Protein AF-A0A9D7PZA7-F1 (afdb_monomer)

pLDDT: mean 85.31, std 18.89, range [24.61, 98.81]

Foldseek 3Di:
DPQVLFFCVQKWKDFPPHTFDFTWGDDDHDIDTGGPDDDAAQTKMKIKGAQSDADPVRHGDPGIDMDIDTHHRDPPDDAKDFPAKVVGFAAEQAAQQDKIKTFIPAAWDQVLFWCVQKWKDQVPHTFDFTWDDDGRMIITGGPDGHDAQTKMKIWGAQSTGHPVRHGHPGIDIGMYTHHRDNPPPDKDWPAWVVGPPDDPDDPPDDIDTDIPDDDDPVPPPPFPFDDDPNDGDGPPDPPDDDD

Radius of gyration: 32.24 Å; Cα contacts (8 Å, |Δi|>4): 447; chains: 1; bounding box: 66×48×82 Å

Secondary structure (DSSP, 8-state):
--GGG-STTTEEEEETTEEPPEEEEEETTEEEEEESSPPPTT-EEEEEE-TT-B-TT-PBPSS-EEEEEE--SS-------EEEEESPTTEEEE-TTPPEEEEESS-B-GGG-STTTEEEEETTEEPPEEEEEETTEEEEEESSPPPTT-EEEEEE-TT-BBTTSPBPSS-EEEEEEE-SS----PPPEEEEESPTT--S--TTPPPEEEESSPPPTT--------EETTEE--TTS------

Solvent-accessible surface area (backbone atoms only — not comparable to full-atom values): 14429 Å² total; per-residue (Å²): 100,31,60,89,38,49,32,62,88,16,48,39,42,25,45,84,90,45,74,58,61,55,49,51,49,70,59,94,91,44,77,46,81,46,61,75,59,86,78,63,51,64,34,60,33,39,38,36,40,35,43,67,28,25,34,81,87,64,53,50,45,95,57,63,48,74,52,72,52,67,41,54,84,51,80,92,78,76,58,48,47,79,74,48,49,39,69,43,71,71,36,67,62,37,60,35,78,58,58,37,35,42,30,40,76,47,59,54,29,63,92,37,55,34,62,91,17,51,38,43,22,51,81,90,44,77,59,63,56,48,52,48,71,57,86,41,34,41,34,41,38,56,71,57,70,50,65,58,65,35,58,35,42,37,36,40,36,44,67,29,24,29,75,86,67,40,32,31,92,55,66,48,74,45,37,33,26,23,19,84,56,81,82,73,75,71,83,46,78,75,47,50,38,70,50,91,89,64,74,90,72,60,95,82,64,74,79,50,76,41,54,74,56,92,74,75,79,84,74,70,70,88,70,77,81,47,85,53,98,91,40,85,57,63,95,85,57,98,71,81,80,77,131

Nearest PDB structures (foldseek):
  4qrb-assembly1_A  TM=4.847E-01  e=6.020E-07  Mycobacterium tuberculosis H37Rv
  7a1c-assembly1_A  TM=7.394E-01  e=4.624E-04  Mycobacterium tuberculosis H37Rv
  4qra-assembly2_B  TM=5.113E-01  e=2.455E-05  Mycobacterium tuberculosis H37Rv
  5a42-assembly1_A  TM=7.362E-01  e=1.070E-02  Escherichia coli K-12
  4zjg-assembly1_A  TM=3.516E-01  e=1.315E-02  Escherichia coli K-12

Structure (mmCIF, N/CA/C/O backbone):
data_AF-A0A9D7PZA7-F1
#
_entry.id   AF-A0A9D7PZA7-F1
#
loop_
_atom_site.group_PDB
_atom_site.id
_atom_site.type_symbol
_atom_site.label_atom_id
_atom_site.label_alt_id
_atom_site.label_comp_id
_atom_site.label_asym_id
_atom_site.label_entity_id
_atom_site.label_seq_id
_atom_site.pdbx_PDB_ins_code
_atom_site.Cartn_x
_atom_site.Cartn_y
_atom_site.Cartn_z
_atom_site.occupancy
_atom_site.B_iso_or_equiv
_atom_site.auth_seq_id
_atom_site.auth_comp_id
_atom_site.auth_asym_id
_atom_site.auth_atom_id
_atom_site.pdbx_PDB_model_num
ATOM 1 N N . MET A 1 1 ? -35.414 11.549 25.196 1.00 89.25 1 MET A N 1
ATOM 2 C CA . MET A 1 1 ? -34.747 11.203 26.467 1.00 89.25 1 MET A CA 1
ATOM 3 C C . MET A 1 1 ? -34.182 12.457 27.099 1.00 89.25 1 MET A C 1
ATOM 5 O O . MET A 1 1 ? -33.846 13.381 26.364 1.00 89.25 1 MET A O 1
ATOM 9 N N . ASP A 1 2 ? -34.077 12.486 28.423 1.00 90.88 2 ASP A N 1
ATOM 10 C CA . ASP A 1 2 ? -33.257 13.458 29.141 1.00 90.88 2 ASP A CA 1
ATOM 11 C C . ASP A 1 2 ? -31.786 13.035 29.042 1.00 90.88 2 ASP A C 1
ATOM 13 O O . ASP A 1 2 ? -31.361 12.037 29.631 1.00 90.88 2 ASP A O 1
ATOM 17 N N . ALA A 1 3 ? -31.014 13.804 28.272 1.00 90.50 3 ALA A N 1
ATOM 18 C CA . ALA A 1 3 ? -29.603 13.541 28.017 1.00 90.50 3 ALA A CA 1
ATOM 19 C C . ALA A 1 3 ? -28.757 13.515 29.300 1.00 90.50 3 ALA A C 1
ATOM 21 O O . ALA A 1 3 ? -27.768 12.790 29.348 1.00 90.50 3 ALA A O 1
ATOM 22 N N . SER A 1 4 ? -29.148 14.250 30.347 1.00 92.00 4 SER A N 1
ATOM 23 C CA . SER A 1 4 ? -28.406 14.290 31.615 1.00 92.00 4 SER A CA 1
ATOM 24 C C . SER A 1 4 ? -28.453 12.962 32.376 1.00 92.00 4 SER A C 1
ATOM 26 O O . SER A 1 4 ? -27.565 12.661 33.171 1.00 92.00 4 SER A O 1
ATOM 28 N N . THR A 1 5 ? -29.465 12.136 32.095 1.00 94.75 5 THR A N 1
ATOM 29 C CA . THR A 1 5 ? -29.635 10.812 32.706 1.00 94.75 5 THR A CA 1
ATOM 30 C C . THR A 1 5 ? -28.940 9.698 31.932 1.00 94.75 5 THR A C 1
ATOM 32 O O . THR A 1 5 ? -28.865 8.576 32.426 1.00 94.75 5 THR A O 1
ATOM 35 N N . LEU A 1 6 ? -28.403 9.985 30.741 1.00 94.19 6 LEU A N 1
ATOM 36 C CA . LEU A 1 6 ? -27.629 9.053 29.920 1.00 94.19 6 LEU A CA 1
ATOM 37 C C . LEU A 1 6 ? -26.137 9.282 30.164 1.00 94.19 6 LEU A C 1
ATOM 39 O O . LEU A 1 6 ? -25.489 10.100 29.519 1.00 94.19 6 LEU A O 1
ATOM 43 N N . THR A 1 7 ? -25.599 8.542 31.125 1.00 95.06 7 THR A N 1
ATOM 44 C CA . THR A 1 7 ? -24.205 8.624 31.570 1.00 95.06 7 THR A CA 1
ATOM 45 C C . THR A 1 7 ? -23.575 7.238 31.530 1.00 95.06 7 THR A C 1
ATOM 47 O O . THR A 1 7 ? -24.253 6.243 31.287 1.00 95.06 7 THR A O 1
ATOM 50 N N . THR A 1 8 ? -22.287 7.132 31.838 1.00 94.50 8 THR A N 1
ATOM 51 C CA . THR A 1 8 ? -21.607 5.834 31.981 1.00 94.50 8 THR A CA 1
ATOM 52 C C . THR A 1 8 ? -22.142 4.983 33.139 1.00 94.50 8 THR A C 1
ATOM 54 O O . THR A 1 8 ? -21.819 3.803 33.212 1.00 94.50 8 THR A O 1
ATOM 57 N N . ALA A 1 9 ? -22.976 5.539 34.027 1.00 94.69 9 ALA A N 1
ATOM 58 C CA . ALA A 1 9 ? -23.681 4.773 35.054 1.00 94.69 9 ALA A CA 1
ATOM 59 C C . ALA A 1 9 ? -24.981 4.129 34.537 1.00 94.69 9 ALA A C 1
ATOM 61 O O . ALA A 1 9 ? -25.428 3.123 35.084 1.00 94.69 9 ALA A O 1
ATOM 62 N N . THR A 1 10 ? -25.598 4.702 33.498 1.00 96.50 10 THR A N 1
ATOM 63 C CA . THR A 1 10 ? -26.889 4.248 32.957 1.00 96.50 10 THR A CA 1
ATOM 64 C C . THR A 1 10 ? -26.776 3.611 31.583 1.00 96.50 10 THR A C 1
ATOM 66 O O . THR A 1 10 ? -27.639 2.818 31.246 1.00 96.50 10 THR A O 1
ATOM 69 N N . PHE A 1 11 ? -25.714 3.877 30.822 1.00 97.75 11 PHE A N 1
ATOM 70 C CA . PHE A 1 11 ? -25.321 3.125 29.634 1.00 97.75 11 PHE A CA 1
ATOM 71 C C . PHE A 1 11 ? -23.934 2.527 29.880 1.00 97.75 11 PHE A C 1
ATOM 73 O O . PHE A 1 11 ? -22.917 3.214 29.798 1.00 97.75 11 PHE A O 1
ATOM 80 N N . THR A 1 12 ? -23.908 1.236 30.204 1.00 97.69 12 THR A N 1
ATOM 81 C CA . THR A 1 12 ? -22.683 0.502 30.541 1.00 97.69 12 THR A CA 1
ATOM 82 C C . THR A 1 12 ? -22.324 -0.506 29.456 1.00 97.69 12 THR A C 1
ATOM 84 O O . THR A 1 12 ? -23.202 -1.033 28.771 1.00 97.69 12 THR A O 1
ATOM 87 N N . LEU A 1 13 ? -21.030 -0.802 29.332 1.00 98.31 13 LEU A N 1
ATOM 88 C CA . LEU A 1 13 ? -20.494 -1.868 28.493 1.00 98.31 13 LEU A CA 1
ATOM 89 C C . LEU A 1 13 ? -19.522 -2.710 29.328 1.00 98.31 13 LEU A C 1
ATOM 91 O O . LEU A 1 13 ? -18.675 -2.165 30.035 1.00 98.31 13 LEU A O 1
ATOM 95 N N . ARG A 1 14 ? -19.648 -4.038 29.279 1.00 97.56 14 ARG A N 1
ATOM 96 C CA . ARG A 1 14 ? -18.829 -4.986 30.051 1.00 97.56 14 ARG A CA 1
ATOM 97 C C . ARG A 1 14 ? -18.390 -6.169 29.199 1.00 97.56 14 ARG A C 1
ATOM 99 O O . ARG A 1 14 ? -19.110 -6.557 28.289 1.00 97.56 14 ARG A O 1
ATOM 106 N N . HIS A 1 15 ? -17.262 -6.784 29.539 1.00 96.25 15 HIS A N 1
ATOM 107 C CA . HIS A 1 15 ? -16.890 -8.127 29.080 1.00 96.25 15 HIS A CA 1
ATOM 108 C C . HIS A 1 15 ? -16.664 -9.022 30.299 1.00 96.25 15 HIS A C 1
ATOM 110 O O . HIS A 1 15 ? -15.806 -8.757 31.144 1.00 96.25 15 HIS A O 1
ATOM 116 N N . GLY A 1 16 ? -17.500 -10.052 30.448 1.00 92.56 16 GLY A N 1
ATOM 117 C CA . GLY A 1 16 ? -17.614 -10.768 31.719 1.00 92.56 16 GLY A CA 1
ATOM 118 C C . GLY A 1 16 ? -17.991 -9.809 32.857 1.00 92.56 16 GLY A C 1
ATOM 119 O O . GLY A 1 16 ? -19.007 -9.120 32.788 1.00 92.56 16 GLY A O 1
ATOM 120 N N . THR A 1 17 ? -17.162 -9.741 33.899 1.00 92.75 17 THR A N 1
ATOM 121 C CA . THR A 1 17 ? -17.356 -8.836 35.046 1.00 92.75 17 THR A CA 1
ATOM 122 C C . THR A 1 17 ? -16.643 -7.489 34.897 1.00 92.75 17 THR A C 1
ATOM 124 O O . THR A 1 17 ? -16.909 -6.579 35.684 1.00 92.75 17 THR A O 1
ATOM 127 N N . VAL A 1 18 ? -15.778 -7.334 33.889 1.00 96.25 18 VAL A N 1
ATOM 128 C CA . VAL A 1 18 ? -14.932 -6.149 33.696 1.00 96.25 18 VAL A CA 1
ATOM 129 C C . VAL A 1 18 ? -15.709 -5.067 32.949 1.00 96.25 18 VAL A C 1
ATOM 131 O O . VAL A 1 18 ? -16.282 -5.327 31.890 1.00 96.25 18 VAL A O 1
ATOM 134 N N . ALA A 1 19 ? -15.746 -3.857 33.510 1.00 96.19 19 ALA A N 1
ATOM 135 C CA . ALA A 1 19 ? -16.318 -2.687 32.849 1.00 96.19 19 ALA A CA 1
ATOM 136 C C . ALA A 1 19 ? -15.365 -2.143 31.782 1.00 96.19 19 ALA A C 1
ATOM 138 O O . ALA A 1 19 ? -14.155 -2.098 31.985 1.00 96.19 19 ALA A O 1
ATOM 139 N N . VAL A 1 20 ? -15.928 -1.745 30.644 1.00 97.25 20 VAL A N 1
ATOM 140 C CA . VAL A 1 20 ? -15.210 -1.038 29.587 1.00 97.25 20 VAL A CA 1
ATOM 141 C C . VAL A 1 20 ? -15.336 0.450 29.856 1.00 97.25 20 VAL A C 1
ATOM 143 O O . VAL A 1 20 ? -16.451 0.966 29.932 1.00 97.25 20 VAL A O 1
ATOM 146 N N . ASP A 1 21 ? -14.207 1.139 29.969 1.00 96.75 21 ASP A N 1
ATOM 147 C CA . ASP A 1 21 ? -14.198 2.593 30.097 1.00 96.75 21 ASP A CA 1
ATOM 148 C C . ASP A 1 21 ? -14.602 3.254 28.775 1.00 96.75 21 ASP A C 1
ATOM 150 O O . ASP A 1 21 ? -14.232 2.801 27.688 1.00 96.75 21 ASP A O 1
ATOM 154 N N . GLY A 1 22 ? -15.352 4.349 28.859 1.00 95.94 22 GLY A N 1
ATOM 155 C CA . GLY A 1 22 ? -15.830 5.079 27.693 1.00 95.94 22 GLY A CA 1
ATOM 156 C C . GLY A 1 22 ? -16.596 6.341 28.059 1.00 95.94 22 GLY A C 1
ATOM 157 O O . GLY A 1 22 ? -16.692 6.717 29.226 1.00 95.94 22 GLY A O 1
ATOM 158 N N . PHE A 1 23 ? -17.165 6.982 27.044 1.00 95.75 23 PHE A N 1
ATOM 159 C CA . PHE A 1 23 ? -18.004 8.169 27.180 1.00 95.75 23 PHE A CA 1
ATOM 160 C C . PHE A 1 23 ? -19.365 7.926 26.542 1.00 95.75 23 PHE A C 1
ATOM 162 O O . PHE A 1 23 ? -19.464 7.262 25.511 1.00 95.75 23 PHE A O 1
ATOM 169 N N . VAL A 1 24 ? -20.408 8.497 27.138 1.00 97.00 24 VAL A N 1
ATOM 170 C CA . VAL A 1 24 ? -21.769 8.439 26.602 1.00 97.00 24 VAL A CA 1
ATOM 171 C C . VAL A 1 24 ? -22.132 9.804 26.042 1.00 97.00 24 VAL A C 1
ATOM 173 O O . VAL A 1 24 ? -21.966 10.819 26.715 1.00 97.00 24 VAL A O 1
ATOM 176 N N . SER A 1 25 ? -22.625 9.829 24.808 1.00 95.19 25 SER A N 1
ATOM 177 C CA . SER A 1 25 ? -23.237 11.009 24.202 1.00 95.19 25 SER A CA 1
ATOM 178 C C . SER A 1 25 ? -24.669 10.701 23.778 1.00 95.19 25 SER A C 1
ATOM 180 O O . SER A 1 25 ? -25.042 9.546 23.576 1.00 95.19 25 SER A O 1
ATOM 182 N N . TYR A 1 26 ? -25.493 11.738 23.658 1.00 95.25 26 TYR A N 1
ATOM 183 C CA . TYR A 1 26 ? -26.869 11.607 23.196 1.00 95.25 26 TYR A CA 1
ATOM 184 C C . TYR A 1 26 ? -27.192 12.714 22.195 1.00 95.25 26 TYR A C 1
ATOM 186 O O . TYR A 1 26 ? -26.920 13.888 22.443 1.00 95.25 26 TYR A O 1
ATOM 194 N N . THR A 1 27 ? -27.752 12.356 21.042 1.00 93.44 27 THR A N 1
ATOM 195 C CA . THR A 1 27 ? -28.157 13.316 20.006 1.00 93.44 27 THR A CA 1
ATOM 196 C C . THR A 1 27 ? -29.444 12.854 19.336 1.00 93.44 27 THR A C 1
ATOM 198 O O . THR A 1 27 ? -29.539 11.727 18.851 1.00 93.44 27 THR A O 1
ATOM 201 N N . GLY A 1 28 ? -30.451 13.733 19.310 1.00 91.25 28 GLY A N 1
ATOM 202 C CA . GLY A 1 28 ? -31.779 13.416 18.787 1.00 91.25 28 GLY A CA 1
ATOM 203 C C . GLY A 1 28 ? -32.454 12.322 19.612 1.00 91.25 28 GLY A C 1
ATOM 204 O O . GLY A 1 28 ? -32.944 12.584 20.710 1.00 91.25 28 GLY A O 1
ATOM 205 N N . THR A 1 29 ? -32.471 11.101 19.082 1.00 91.31 29 THR A N 1
ATOM 206 C CA . THR A 1 29 ? -33.027 9.892 19.715 1.00 91.31 29 THR A CA 1
ATOM 207 C C . THR A 1 29 ? -31.973 8.818 19.988 1.00 91.31 29 THR A C 1
ATOM 209 O O . THR A 1 29 ? -32.321 7.723 20.419 1.00 91.31 29 THR A O 1
ATOM 212 N N . THR A 1 30 ? -30.695 9.106 19.734 1.00 94.19 30 THR A N 1
ATOM 213 C CA . THR A 1 30 ? -29.621 8.108 19.745 1.00 94.19 30 THR A CA 1
ATOM 214 C C . THR A 1 30 ? -28.665 8.365 20.899 1.00 94.19 30 THR A C 1
ATOM 216 O O . THR A 1 30 ? -28.057 9.432 20.969 1.00 94.19 30 THR A O 1
ATOM 219 N N . ALA A 1 31 ? -28.520 7.376 21.784 1.00 95.44 31 ALA A N 1
ATOM 220 C CA . ALA A 1 31 ? -27.436 7.314 22.758 1.00 95.44 31 ALA A CA 1
ATOM 221 C C . ALA A 1 31 ? -26.263 6.528 22.160 1.00 95.44 31 ALA A C 1
ATOM 223 O O . ALA A 1 31 ? -26.462 5.449 21.603 1.00 95.44 31 ALA A O 1
ATOM 224 N N . THR A 1 32 ? -25.049 7.044 22.309 1.00 96.00 32 THR A N 1
ATOM 225 C CA . THR A 1 32 ? -23.824 6.436 21.789 1.00 96.00 32 THR A CA 1
ATOM 226 C C . THR A 1 32 ? -22.857 6.216 22.938 1.00 96.00 32 THR A C 1
ATOM 228 O O . THR A 1 32 ? -22.500 7.166 23.628 1.00 96.00 32 THR A O 1
ATOM 231 N N . PHE A 1 33 ? -22.416 4.974 23.125 1.00 97.31 33 PHE A N 1
ATOM 232 C CA . PHE A 1 33 ? -21.291 4.647 23.995 1.00 97.31 33 PHE A CA 1
ATOM 233 C C . PHE A 1 33 ? -20.019 4.562 23.147 1.00 97.31 33 PHE A C 1
ATOM 235 O O . PHE A 1 33 ? -19.950 3.760 22.215 1.00 97.31 33 PHE A O 1
ATOM 242 N N . SER A 1 34 ? -19.016 5.368 23.480 1.00 95.12 34 SER A N 1
ATOM 243 C CA . SER A 1 34 ? -17.711 5.412 22.819 1.00 95.12 34 SER A CA 1
ATOM 244 C C . SER A 1 34 ? -16.642 4.860 23.764 1.00 95.12 34 SER A C 1
ATOM 246 O O . SER A 1 34 ? -16.254 5.574 24.692 1.00 95.12 34 SER A O 1
ATOM 248 N N . PRO A 1 35 ? -16.164 3.616 23.570 1.00 96.31 35 PRO A N 1
ATOM 249 C CA . PRO A 1 35 ? -15.080 3.054 24.372 1.00 96.31 35 PRO A CA 1
ATOM 250 C C . PRO A 1 35 ? -13.812 3.916 24.295 1.00 96.31 35 PRO A C 1
ATOM 252 O O . PRO A 1 35 ? -13.441 4.382 23.218 1.00 96.31 35 PRO A O 1
ATOM 255 N N . SER A 1 36 ? -13.126 4.099 25.423 1.00 94.50 36 SER A N 1
ATOM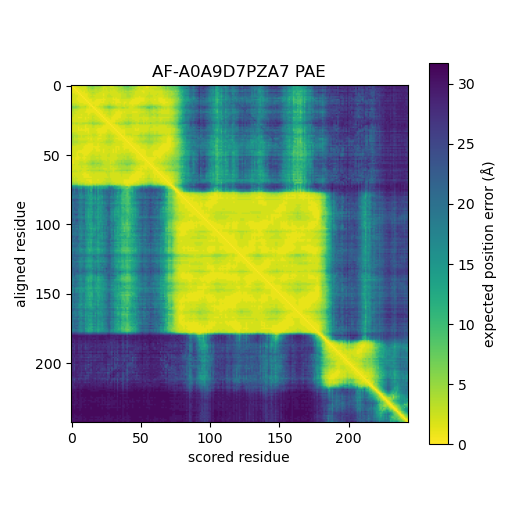 256 C CA . SER A 1 36 ? -11.859 4.846 25.496 1.00 94.50 36 SER A CA 1
ATOM 257 C C . SER A 1 36 ? -10.684 4.067 24.898 1.00 94.50 36 SER A C 1
ATOM 259 O O . SER A 1 36 ? -9.666 4.652 24.531 1.00 94.50 36 SER A O 1
ATOM 261 N N . THR A 1 37 ? -10.816 2.745 24.796 1.00 89.00 37 THR A N 1
ATOM 262 C CA . THR A 1 37 ? -9.843 1.840 24.181 1.00 89.00 37 THR A CA 1
ATOM 263 C C . THR A 1 37 ? -10.534 0.928 23.172 1.00 89.00 37 THR A C 1
ATOM 265 O O . THR A 1 37 ? -11.736 0.669 23.254 1.00 89.00 37 THR A O 1
ATOM 268 N N . VAL A 1 38 ? -9.774 0.444 22.188 1.00 89.56 38 VAL A N 1
ATOM 269 C CA . VAL A 1 38 ? -10.289 -0.511 21.199 1.00 89.56 38 VAL A CA 1
ATOM 270 C C . VAL A 1 38 ? -10.733 -1.788 21.916 1.00 89.56 38 VAL A C 1
ATOM 272 O O . VAL A 1 38 ? -9.998 -2.330 22.740 1.00 89.56 38 VAL A O 1
ATOM 275 N N . LEU A 1 39 ? -11.936 -2.266 21.589 1.00 92.69 39 LEU A N 1
ATOM 276 C CA . LEU A 1 39 ? -12.476 -3.503 22.147 1.00 92.69 39 LEU A CA 1
ATOM 277 C C . LEU A 1 39 ? -11.605 -4.708 21.759 1.00 92.69 39 LEU A C 1
ATOM 279 O O . LEU A 1 39 ? -11.053 -4.772 20.660 1.00 92.69 39 LEU A O 1
ATOM 283 N N . LEU A 1 40 ? -11.513 -5.685 22.658 1.00 91.25 40 LEU A N 1
ATOM 284 C CA . LEU A 1 40 ? -10.736 -6.901 22.453 1.00 91.25 40 LEU A CA 1
ATOM 285 C C . LEU A 1 40 ? -11.330 -7.742 21.314 1.00 91.25 40 LEU A C 1
ATOM 287 O O . LEU A 1 40 ? -12.555 -7.780 21.175 1.00 91.25 40 LEU A O 1
ATOM 291 N N . PRO A 1 41 ? -10.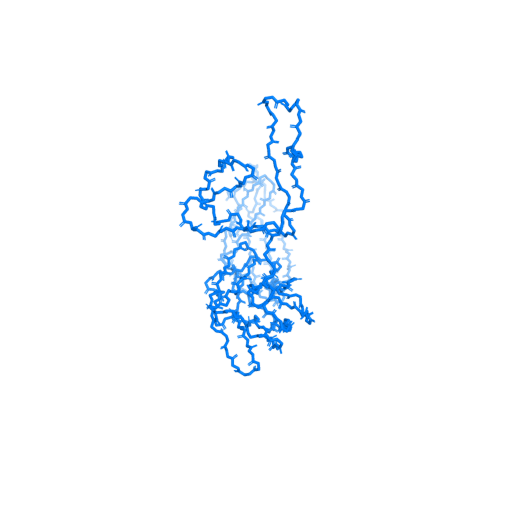506 -8.438 20.513 1.00 90.19 41 PRO A N 1
ATOM 292 C CA . PRO A 1 41 ? -10.991 -9.339 19.473 1.00 90.19 41 PRO A CA 1
ATOM 293 C C . PRO A 1 41 ? -11.658 -10.590 20.059 1.00 90.19 41 PRO A C 1
ATOM 295 O O . PRO A 1 41 ? -11.335 -11.006 21.172 1.00 90.19 41 PRO A O 1
ATOM 298 N N . SER A 1 42 ? -12.572 -11.205 19.302 1.00 89.81 42 SER A N 1
ATOM 299 C CA . SER A 1 42 ? -13.272 -12.456 19.657 1.00 89.81 42 SER A CA 1
ATOM 300 C C . SER A 1 42 ? -13.854 -12.466 21.077 1.00 89.81 42 SER A C 1
ATOM 302 O O . SER A 1 42 ? -13.865 -13.496 21.750 1.00 89.81 42 SER A O 1
ATOM 304 N N . THR A 1 43 ? -14.300 -11.308 21.562 1.00 94.81 43 THR A N 1
ATOM 305 C CA . THR A 1 43 ? -14.700 -11.110 22.956 1.00 94.81 43 THR A CA 1
ATOM 306 C C . THR A 1 43 ? -16.189 -10.805 23.028 1.00 94.81 43 THR A C 1
ATOM 308 O O . THR A 1 43 ? -16.695 -9.942 22.308 1.00 94.81 43 THR A O 1
ATOM 311 N N . LEU A 1 44 ? -16.898 -11.526 23.900 1.00 97.38 44 LEU A N 1
ATOM 312 C CA . LEU A 1 44 ? -18.302 -11.272 24.203 1.00 97.38 44 LEU A CA 1
ATOM 313 C C . LEU A 1 44 ? -18.415 -10.039 25.103 1.00 97.38 44 LEU A C 1
ATOM 315 O O . LEU A 1 44 ? -17.923 -10.034 26.234 1.00 97.38 44 LEU A O 1
ATOM 319 N N . TYR A 1 45 ? -19.105 -9.024 24.602 1.00 98.06 45 TYR A N 1
ATOM 320 C CA . TYR A 1 45 ? -19.483 -7.837 25.345 1.00 98.06 45 TYR A CA 1
ATOM 321 C C . TYR A 1 45 ? -20.982 -7.835 25.626 1.00 98.06 45 TYR A C 1
ATOM 323 O O . TYR A 1 45 ? -21.786 -8.253 24.793 1.00 98.06 45 TYR A O 1
ATOM 331 N N . THR A 1 46 ? -21.348 -7.313 26.789 1.00 98.25 46 THR A N 1
ATOM 332 C CA . THR A 1 46 ? -22.724 -7.064 27.208 1.00 98.25 46 THR A CA 1
ATOM 333 C C . THR A 1 46 ? -22.880 -5.580 27.474 1.00 98.25 46 THR A C 1
ATOM 335 O O . THR A 1 46 ? -22.128 -5.000 28.260 1.00 98.25 46 THR A O 1
ATOM 338 N N . AL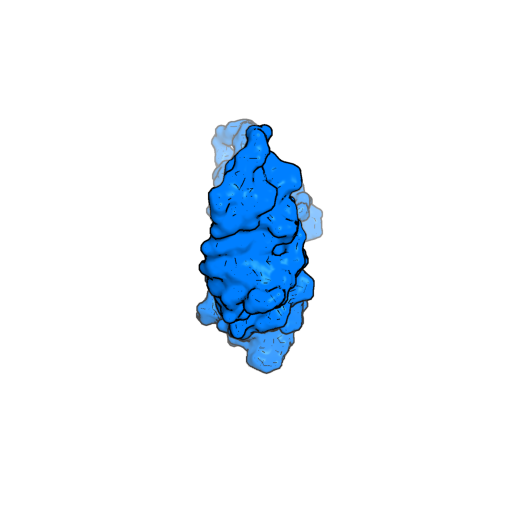A A 1 47 ? -23.846 -4.970 26.808 1.00 98.12 47 ALA A N 1
ATOM 339 C CA . ALA A 1 47 ? -24.230 -3.590 27.008 1.00 98.12 47 ALA A CA 1
ATOM 340 C C . ALA A 1 47 ? -25.580 -3.524 27.726 1.00 98.12 47 ALA A C 1
ATOM 342 O O . ALA A 1 47 ? -26.462 -4.354 27.490 1.00 98.12 47 ALA A O 1
ATOM 343 N N . THR A 1 48 ? -25.726 -2.522 28.588 1.00 98.19 48 THR A N 1
ATOM 344 C CA . THR A 1 48 ? -26.933 -2.320 29.388 1.00 98.19 48 THR A CA 1
ATOM 345 C C . THR A 1 48 ? -27.318 -0.850 29.392 1.00 98.19 48 THR A C 1
ATOM 347 O O . THR A 1 48 ? -26.488 -0.015 29.760 1.00 98.19 48 THR A O 1
ATOM 350 N N . ILE A 1 49 ? -28.579 -0.549 29.062 1.00 97.81 49 ILE A N 1
ATOM 351 C CA . ILE A 1 49 ? -29.237 0.696 29.473 1.00 97.81 49 ILE A CA 1
ATOM 352 C C . ILE A 1 49 ? -30.058 0.410 30.729 1.00 97.81 49 ILE A C 1
ATOM 354 O O . ILE A 1 49 ? -30.957 -0.427 30.687 1.00 97.81 49 ILE A O 1
ATOM 358 N N . THR A 1 50 ? -29.765 1.079 31.840 1.00 97.88 50 THR A N 1
ATOM 359 C CA . THR A 1 50 ? -30.471 0.851 33.105 1.00 97.88 50 THR A CA 1
ATOM 360 C C . THR A 1 50 ? -31.756 1.672 33.208 1.00 97.88 50 THR A C 1
ATOM 362 O O . THR A 1 50 ? -31.931 2.691 32.535 1.00 97.88 50 THR A O 1
ATOM 365 N N . THR A 1 51 ? -32.624 1.291 34.142 1.00 97.19 51 THR A N 1
ATOM 366 C CA . THR A 1 51 ? -33.787 2.077 34.600 1.00 97.19 51 THR A CA 1
ATOM 367 C C . THR A 1 51 ? -33.436 3.479 35.122 1.00 97.19 51 THR A C 1
ATOM 369 O O . THR A 1 51 ? -34.322 4.304 35.329 1.00 97.19 51 THR A O 1
ATOM 372 N N . GLY A 1 52 ? -32.151 3.813 35.289 1.00 96.19 52 GLY A N 1
ATOM 373 C CA . GLY A 1 52 ? -31.716 5.180 35.575 1.00 96.19 52 GLY A CA 1
ATOM 374 C C . GLY A 1 52 ? -31.880 6.152 34.398 1.00 96.19 52 GLY A C 1
ATOM 375 O O . GLY A 1 52 ? -31.912 7.360 34.629 1.00 96.19 52 GLY A O 1
ATOM 376 N N . ALA A 1 53 ? -32.002 5.658 33.159 1.00 96.44 53 ALA A N 1
ATOM 377 C CA . ALA A 1 53 ? -32.254 6.483 31.979 1.00 96.44 53 ALA A CA 1
ATOM 378 C C . ALA A 1 53 ? -33.725 6.937 31.925 1.00 96.44 53 ALA A C 1
ATOM 380 O O . ALA A 1 53 ? -34.635 6.111 32.033 1.00 96.44 53 ALA A O 1
ATOM 381 N N . LYS A 1 54 ? -33.960 8.243 31.732 1.00 96.12 54 LYS A N 1
ATOM 382 C CA . LYS A 1 54 ? -35.299 8.855 31.793 1.00 96.12 54 LYS A CA 1
ATOM 383 C C . LYS A 1 54 ? -35.651 9.675 30.555 1.00 96.12 54 LYS A C 1
ATOM 385 O O . LYS A 1 54 ? -34.783 10.146 29.818 1.00 96.12 54 LYS A O 1
ATOM 390 N N . ASP A 1 55 ? -36.944 9.873 30.324 1.00 94.75 55 ASP A N 1
ATOM 391 C CA . ASP A 1 55 ? -37.445 10.866 29.375 1.00 94.75 55 ASP A CA 1
ATOM 392 C C . ASP A 1 55 ? -37.424 12.297 29.951 1.00 94.75 55 ASP A C 1
ATOM 394 O O . ASP A 1 55 ? -37.084 12.516 31.111 1.00 94.75 55 ASP A O 1
ATOM 398 N N . LEU A 1 56 ? -37.785 13.288 29.125 1.00 93.50 56 LEU A N 1
ATOM 399 C CA . LEU A 1 56 ? -37.800 14.707 29.521 1.00 93.50 56 LEU A CA 1
ATOM 400 C C . LEU A 1 56 ? -38.860 15.033 30.586 1.00 93.50 56 LEU A C 1
ATOM 402 O O . LEU A 1 56 ? -38.808 16.097 31.193 1.00 93.50 56 LEU A O 1
ATOM 406 N N . THR A 1 57 ? -39.824 14.137 30.799 1.00 95.94 57 THR A N 1
ATOM 407 C CA . THR A 1 57 ? -40.852 14.247 31.842 1.00 95.94 57 THR A CA 1
ATOM 408 C C . THR A 1 57 ? -40.485 13.471 33.110 1.00 95.94 57 THR A C 1
ATOM 410 O O . THR A 1 57 ? -41.244 13.478 34.074 1.00 95.94 57 THR A O 1
ATOM 413 N N . GLY A 1 58 ? -39.307 12.836 33.139 1.00 93.06 58 GLY A N 1
ATOM 414 C CA . GLY A 1 58 ? -38.784 12.097 34.283 1.00 93.06 58 GLY A CA 1
ATOM 415 C C . GLY A 1 58 ? -39.210 10.629 34.358 1.00 93.06 58 GLY A C 1
ATOM 416 O O . GLY A 1 58 ? -38.867 9.973 35.345 1.00 93.06 58 GLY A O 1
ATOM 417 N N . ASN A 1 59 ? -39.902 10.084 33.350 1.00 95.88 59 ASN A N 1
ATOM 418 C CA . ASN A 1 59 ? -40.261 8.665 33.341 1.00 95.88 59 ASN A CA 1
ATOM 419 C C . ASN A 1 59 ? -39.028 7.818 33.028 1.00 95.88 59 ASN A C 1
ATOM 421 O O . ASN A 1 59 ? -38.352 8.044 32.024 1.00 95.88 59 ASN A O 1
ATOM 425 N N . ALA A 1 60 ? -38.748 6.840 33.885 1.00 96.75 60 ALA A N 1
ATOM 426 C CA . ALA A 1 60 ? -37.683 5.866 33.692 1.00 96.75 60 ALA A CA 1
ATOM 427 C C . ALA A 1 60 ? -38.061 4.791 32.665 1.00 96.75 60 ALA A C 1
ATOM 429 O O . ALA A 1 60 ? -39.243 4.533 32.420 1.00 96.75 60 ALA A O 1
ATOM 430 N N . LEU A 1 61 ? -37.053 4.103 32.122 1.00 95.12 61 LEU A N 1
ATOM 431 C CA . LEU A 1 61 ? -37.290 2.805 31.490 1.00 95.12 61 LEU A CA 1
ATOM 432 C C . LEU A 1 61 ? -37.974 1.851 32.480 1.00 95.12 61 LEU A C 1
ATOM 434 O O . LEU A 1 61 ? -37.661 1.842 33.668 1.00 95.12 61 LEU A O 1
ATOM 438 N N . VAL A 1 62 ? -38.889 1.024 31.971 1.00 96.75 62 VAL A N 1
ATOM 439 C CA . VAL A 1 62 ? -39.644 0.059 32.790 1.00 96.75 62 VAL A CA 1
ATOM 440 C C . VAL A 1 62 ? -38.731 -1.038 33.342 1.00 96.75 62 VAL A C 1
ATOM 442 O O . VAL A 1 62 ? -38.896 -1.460 34.480 1.00 96.75 62 VAL A O 1
ATOM 445 N N . ASN A 1 63 ? -37.766 -1.486 32.537 1.00 96.81 63 ASN A N 1
ATOM 446 C CA . ASN A 1 63 ? -36.762 -2.483 32.896 1.00 96.81 63 ASN A CA 1
ATOM 447 C C . ASN A 1 63 ? -35.409 -2.080 32.304 1.00 96.81 63 ASN A C 1
ATOM 449 O O . ASN A 1 63 ? -35.360 -1.345 31.313 1.00 96.81 63 ASN A O 1
ATOM 453 N N . ASP A 1 64 ? -34.330 -2.621 32.866 1.00 97.62 64 ASP A N 1
ATOM 454 C CA . ASP A 1 64 ? -33.018 -2.567 32.228 1.00 97.62 64 ASP A CA 1
ATOM 455 C C . ASP A 1 64 ? -33.089 -3.256 30.857 1.00 97.62 64 ASP A C 1
ATOM 457 O O . ASP A 1 64 ? -33.645 -4.350 30.716 1.00 97.62 64 ASP A O 1
ATOM 461 N N . TYR A 1 65 ? -32.513 -2.622 29.841 1.00 98.00 65 TYR A N 1
ATOM 462 C CA . TYR A 1 65 ? -32.386 -3.200 28.512 1.00 98.00 65 TYR A CA 1
ATOM 463 C C . TYR A 1 65 ? -30.965 -3.713 28.317 1.00 98.00 65 TYR A C 1
ATOM 465 O O . TYR A 1 65 ? -30.015 -2.930 28.310 1.00 98.00 65 TYR A O 1
ATOM 473 N N . VAL A 1 66 ? -30.828 -5.028 28.159 1.00 98.06 66 VAL A N 1
ATOM 474 C CA . VAL A 1 66 ? -29.538 -5.722 28.085 1.00 98.06 66 VAL A CA 1
ATOM 475 C C . VAL A 1 66 ? -29.413 -6.419 26.739 1.00 98.06 66 VAL A C 1
ATOM 477 O O . VAL A 1 66 ? -30.318 -7.141 26.322 1.00 98.06 66 VAL A O 1
ATOM 480 N N . TRP A 1 67 ? -28.279 -6.239 26.069 1.00 98.25 67 TRP A N 1
ATOM 481 C CA . TRP A 1 67 ? -27.941 -6.976 24.855 1.00 98.25 67 TRP A CA 1
ATOM 482 C C . TRP A 1 67 ? -26.465 -7.348 24.851 1.00 98.25 67 TRP A C 1
ATOM 484 O O . TRP A 1 67 ? -25.635 -6.683 25.469 1.00 98.25 67 TRP A O 1
ATOM 494 N N . SER A 1 68 ? -26.130 -8.407 24.122 1.00 97.75 68 SER A N 1
ATOM 495 C CA . SER A 1 68 ? -24.751 -8.861 23.988 1.00 97.75 68 SER A CA 1
ATOM 496 C C . SER A 1 68 ? -24.353 -8.983 22.526 1.00 97.75 68 SER A C 1
ATOM 498 O O . SER A 1 68 ? -25.176 -9.273 21.659 1.00 97.75 68 SER A O 1
ATOM 500 N N . PHE A 1 69 ? -23.072 -8.768 22.257 1.00 97.06 69 PHE A N 1
ATOM 501 C CA . PHE A 1 69 ? -22.459 -8.930 20.945 1.00 97.06 69 PHE A CA 1
ATOM 502 C C . PHE A 1 69 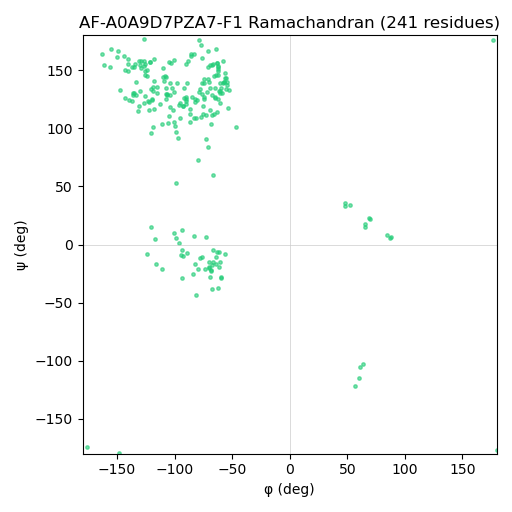? -21.048 -9.490 21.107 1.00 97.06 69 PHE A C 1
ATOM 504 O O . PHE A 1 69 ? -20.390 -9.251 22.114 1.00 97.06 69 PHE A O 1
ATOM 511 N N . THR A 1 70 ? -20.569 -10.242 20.119 1.00 95.38 70 THR A N 1
ATOM 512 C CA . THR A 1 70 ? -19.178 -10.720 20.094 1.00 95.38 70 THR A CA 1
ATOM 513 C C . THR A 1 70 ? -18.411 -9.932 19.044 1.00 95.38 70 THR A C 1
ATOM 515 O O . THR A 1 70 ? -18.873 -9.809 17.909 1.00 95.38 70 THR A O 1
ATOM 518 N N . THR A 1 71 ? -17.267 -9.362 19.417 1.00 92.75 71 THR A N 1
ATOM 519 C CA . THR A 1 71 ? -16.384 -8.664 18.473 1.00 92.75 71 THR A CA 1
ATOM 520 C C . THR A 1 71 ? -15.761 -9.640 17.473 1.00 92.75 71 THR A C 1
ATOM 522 O O . THR A 1 71 ? -15.596 -10.828 17.750 1.00 92.75 71 THR A O 1
ATOM 525 N N . GLY A 1 72 ? -15.396 -9.142 16.288 1.00 84.81 72 GLY A N 1
ATOM 526 C CA . GLY A 1 72 ? -14.662 -9.932 15.296 1.00 84.81 72 GLY A CA 1
ATOM 527 C C . GLY A 1 72 ? -13.264 -10.337 15.781 1.00 84.81 72 GLY A C 1
ATOM 528 O O . GLY A 1 72 ? -12.756 -9.807 16.767 1.00 84.81 72 GLY A O 1
ATOM 529 N N . ALA A 1 73 ? -12.612 -11.254 15.062 1.00 81.12 73 ALA A N 1
ATOM 530 C CA . ALA A 1 73 ? -11.302 -11.807 15.435 1.00 81.12 73 ALA A CA 1
ATOM 531 C C . ALA A 1 73 ? -10.126 -10.805 15.399 1.00 81.12 73 ALA A C 1
ATOM 533 O O . ALA A 1 73 ? -9.010 -11.142 15.784 1.00 81.12 73 ALA A O 1
ATOM 534 N N . GLY A 1 74 ? -10.366 -9.575 14.950 1.00 71.81 74 GLY A N 1
ATOM 535 C CA . GLY A 1 74 ? -9.398 -8.488 14.879 1.00 71.81 74 GLY A CA 1
ATOM 536 C C . GLY A 1 74 ? -10.027 -7.255 14.237 1.00 71.81 74 GLY A C 1
ATOM 537 O O . GLY A 1 74 ? -11.165 -7.305 13.761 1.00 71.81 74 GLY A O 1
ATOM 538 N N . ALA A 1 75 ? -9.279 -6.152 14.186 1.00 67.19 75 ALA A N 1
ATOM 539 C CA . ALA A 1 75 ? -9.611 -5.073 13.262 1.00 67.19 75 ALA A CA 1
ATOM 540 C C . ALA A 1 75 ? -9.662 -5.646 11.833 1.00 67.19 75 ALA A C 1
ATOM 542 O O . ALA A 1 75 ? -8.863 -6.520 11.493 1.00 67.19 75 ALA A O 1
ATOM 543 N N . ILE A 1 76 ? -10.581 -5.176 10.985 1.00 63.28 76 ILE A N 1
ATOM 544 C CA . ILE A 1 76 ? -10.533 -5.529 9.561 1.00 63.28 76 ILE A CA 1
ATOM 545 C C . ILE A 1 76 ? -9.362 -4.770 8.944 1.00 63.28 76 ILE A C 1
ATOM 547 O O . ILE A 1 76 ? -9.480 -3.627 8.509 1.00 63.28 76 ILE A O 1
ATOM 551 N N . ILE A 1 77 ? -8.208 -5.422 8.949 1.00 70.94 77 ILE A N 1
ATOM 552 C CA . ILE A 1 77 ? -6.995 -4.955 8.299 1.00 70.94 77 ILE A CA 1
ATOM 553 C C . ILE A 1 77 ? -7.047 -5.428 6.853 1.00 70.94 77 ILE A C 1
ATOM 555 O O . ILE A 1 77 ? -7.005 -6.623 6.582 1.00 70.94 77 ILE A O 1
ATOM 559 N N . THR A 1 78 ? -7.185 -4.489 5.916 1.00 82.75 78 THR A N 1
ATOM 560 C CA . THR A 1 78 ? -7.016 -4.769 4.486 1.00 82.75 78 THR A CA 1
ATOM 561 C C . THR A 1 78 ? -5.576 -4.420 4.113 1.00 82.75 78 THR A C 1
ATOM 563 O O . THR A 1 78 ? -5.234 -3.239 4.104 1.00 82.75 78 THR A O 1
ATOM 566 N N . PRO A 1 79 ? -4.698 -5.391 3.827 1.00 91.25 79 PRO A N 1
ATOM 567 C CA . PRO A 1 79 ? -3.329 -5.088 3.426 1.00 91.25 79 PRO A CA 1
ATOM 568 C C . PRO A 1 79 ? -3.283 -4.296 2.109 1.00 91.25 79 PRO A C 1
ATOM 570 O O . PRO A 1 79 ? -4.162 -4.474 1.255 1.00 91.25 79 PRO A O 1
ATOM 573 N N . PRO A 1 80 ? -2.278 -3.431 1.900 1.00 95.38 80 PRO A N 1
ATOM 574 C CA . PRO A 1 80 ? -2.012 -2.882 0.579 1.00 95.38 80 PRO A CA 1
ATOM 575 C C . PRO A 1 80 ? -1.600 -3.995 -0.395 1.00 95.38 80 PRO A C 1
ATOM 577 O O . PRO A 1 80 ? -0.913 -4.950 -0.028 1.00 95.38 80 PRO A O 1
ATOM 580 N N . ILE A 1 81 ? -1.999 -3.848 -1.658 1.00 94.44 81 ILE A N 1
ATOM 581 C CA . ILE A 1 81 ? -1.567 -4.713 -2.765 1.00 94.44 81 ILE A CA 1
ATOM 582 C C . ILE A 1 81 ? -1.010 -3.853 -3.898 1.00 94.44 81 ILE A C 1
ATOM 584 O O . ILE A 1 81 ? -1.415 -2.700 -4.052 1.00 94.44 81 ILE A O 1
ATOM 588 N N . VAL A 1 82 ? -0.107 -4.411 -4.705 1.00 97.44 82 VAL A N 1
ATOM 589 C CA . VAL A 1 82 ? 0.336 -3.786 -5.959 1.00 97.44 82 VAL A CA 1
ATOM 590 C C . VAL A 1 82 ? -0.696 -4.103 -7.042 1.00 97.44 82 VAL A C 1
ATOM 592 O O . VAL A 1 82 ? -0.980 -5.270 -7.294 1.00 97.44 82 VAL A O 1
ATOM 595 N N . ILE A 1 83 ? -1.271 -3.071 -7.661 1.00 93.50 83 ILE A N 1
ATOM 596 C CA . ILE A 1 83 ? -2.314 -3.200 -8.692 1.00 93.50 83 ILE A CA 1
ATOM 597 C C . ILE A 1 83 ? -1.746 -3.219 -10.114 1.00 93.50 83 ILE A C 1
ATOM 599 O O . ILE A 1 83 ? -2.339 -3.820 -11.006 1.00 93.50 83 ILE A O 1
ATOM 603 N N . SER A 1 84 ? -0.603 -2.569 -10.339 1.00 90.50 84 SER A N 1
ATOM 604 C CA . SER A 1 84 ? 0.045 -2.508 -11.650 1.00 90.50 84 SER A CA 1
ATOM 605 C C . SER A 1 84 ? 1.510 -2.110 -11.532 1.00 90.50 84 SER A C 1
ATOM 607 O O . SER A 1 84 ? 1.890 -1.394 -10.603 1.00 90.50 84 SER A O 1
ATOM 609 N N . THR A 1 85 ? 2.316 -2.511 -12.513 1.00 97.44 85 THR A N 1
ATOM 610 C CA . THR A 1 85 ? 3.726 -2.123 -12.619 1.00 97.44 85 THR A CA 1
ATOM 611 C C . THR A 1 85 ? 4.057 -1.586 -14.003 1.00 97.44 85 THR A C 1
ATOM 613 O O . THR A 1 85 ? 3.452 -1.980 -15.000 1.00 97.44 85 THR A O 1
ATOM 616 N N . VAL A 1 86 ? 5.057 -0.711 -14.067 1.00 89.56 86 VAL A N 1
ATOM 617 C CA . VAL A 1 86 ? 5.705 -0.311 -15.318 1.00 89.56 86 VAL A CA 1
ATOM 618 C C . VAL A 1 86 ? 7.209 -0.527 -15.157 1.00 89.56 86 VAL A C 1
ATOM 620 O O . VAL A 1 86 ? 7.795 0.054 -14.255 1.00 89.56 86 VAL A O 1
ATOM 623 N N . PRO A 1 87 ? 7.870 -1.329 -15.999 1.00 96.75 87 PRO A N 1
ATOM 624 C CA . PRO A 1 87 ? 7.280 -2.209 -17.002 1.00 96.75 87 PRO A CA 1
ATOM 625 C C . PRO A 1 87 ? 6.307 -3.235 -16.411 1.00 96.75 87 PRO A C 1
ATOM 627 O O . PRO A 1 87 ? 6.371 -3.575 -15.225 1.00 96.75 87 PRO A O 1
ATOM 630 N N . LEU A 1 88 ? 5.413 -3.738 -17.263 1.00 87.06 88 LEU A N 1
ATOM 631 C CA . LEU A 1 88 ? 4.583 -4.890 -16.925 1.00 87.06 88 LEU A CA 1
ATOM 632 C C . LEU A 1 88 ? 5.473 -6.113 -16.677 1.00 87.06 88 LEU A C 1
ATOM 634 O O . LEU A 1 88 ? 6.567 -6.223 -17.237 1.00 87.06 88 LEU A O 1
ATOM 638 N N . ASN A 1 89 ? 4.994 -7.039 -15.848 1.00 94.81 89 ASN A N 1
ATOM 639 C CA . ASN A 1 89 ? 5.695 -8.296 -15.622 1.00 94.81 89 ASN A CA 1
ATOM 640 C C . ASN A 1 89 ? 5.936 -9.025 -16.955 1.00 94.81 89 ASN A C 1
ATOM 642 O O . ASN A 1 89 ? 5.025 -9.142 -17.772 1.00 94.81 89 ASN A O 1
ATOM 646 N N . LEU A 1 90 ? 7.160 -9.517 -17.144 1.00 94.38 90 LEU A N 1
ATOM 647 C CA . LEU A 1 90 ? 7.656 -10.190 -18.346 1.00 94.38 90 LEU A CA 1
ATOM 648 C C . LEU A 1 90 ? 7.726 -9.308 -19.606 1.00 94.38 90 LEU A C 1
ATOM 650 O O . LEU A 1 90 ? 7.903 -9.834 -20.703 1.00 94.38 90 LEU A O 1
ATOM 654 N N . ALA A 1 91 ? 7.636 -7.979 -19.486 1.00 87.50 91 ALA A N 1
ATOM 655 C CA . ALA A 1 91 ? 7.819 -7.087 -20.631 1.00 87.50 91 ALA A CA 1
ATOM 656 C C . ALA A 1 91 ? 9.221 -7.245 -21.248 1.00 87.50 91 ALA A C 1
ATOM 658 O O . ALA A 1 91 ? 10.221 -7.331 -20.534 1.00 87.50 91 ALA A O 1
ATOM 659 N N . THR A 1 92 ? 9.304 -7.231 -22.577 1.00 91.75 92 THR A N 1
ATOM 660 C CA . THR A 1 92 ? 10.556 -7.329 -23.346 1.00 91.75 92 THR A CA 1
ATOM 661 C C . THR A 1 92 ? 10.787 -6.078 -24.183 1.00 91.75 92 THR A C 1
ATOM 663 O O . THR A 1 92 ? 9.837 -5.370 -24.511 1.00 91.75 92 THR A O 1
ATOM 666 N N . GLY A 1 93 ? 12.031 -5.821 -24.592 1.00 86.81 93 GLY A N 1
ATOM 667 C CA . GLY A 1 93 ? 12.342 -4.654 -25.425 1.00 86.81 93 GLY A CA 1
ATOM 668 C C . GLY A 1 93 ? 12.212 -3.331 -24.670 1.00 86.81 93 GLY A C 1
ATOM 669 O O . GLY A 1 93 ? 12.034 -2.281 -25.283 1.00 86.81 93 GLY A O 1
ATOM 670 N N . VAL A 1 94 ? 12.286 -3.378 -23.337 1.00 90.00 94 VAL A N 1
ATOM 671 C CA . VAL A 1 94 ? 12.139 -2.198 -22.488 1.00 90.00 94 VAL A CA 1
ATOM 672 C C . VAL A 1 94 ? 13.298 -1.223 -22.749 1.00 90.00 94 VAL A C 1
ATOM 674 O O . VAL A 1 94 ? 14.454 -1.661 -22.808 1.00 90.00 94 VAL A O 1
ATOM 677 N N . PRO A 1 95 ? 13.035 0.089 -22.900 1.00 87.44 95 PRO A N 1
ATOM 678 C CA . PRO A 1 95 ? 14.091 1.083 -23.039 1.00 87.44 95 PRO A CA 1
ATOM 679 C C . PRO A 1 95 ? 15.058 1.060 -21.852 1.00 87.44 95 PRO A C 1
ATOM 681 O O . PRO A 1 95 ? 14.654 0.951 -20.699 1.00 87.44 95 PRO A O 1
ATOM 684 N N . ILE A 1 96 ? 16.353 1.218 -22.112 1.00 89.75 96 ILE A N 1
ATOM 685 C CA . ILE A 1 96 ? 17.368 1.188 -21.049 1.00 89.75 96 ILE A CA 1
ATOM 686 C C . ILE A 1 96 ? 17.290 2.376 -20.074 1.00 89.75 96 ILE A C 1
ATOM 688 O O . ILE A 1 96 ? 17.829 2.310 -18.976 1.00 89.75 96 ILE A O 1
ATOM 692 N N . ASN A 1 97 ? 16.618 3.463 -20.449 1.00 88.25 97 ASN A N 1
ATOM 693 C CA . ASN A 1 97 ? 16.364 4.626 -19.594 1.00 88.25 97 ASN A CA 1
ATOM 694 C C . ASN A 1 97 ? 15.002 4.547 -18.875 1.00 88.25 97 ASN A C 1
ATOM 696 O O . ASN A 1 97 ? 14.513 5.551 -18.354 1.00 88.25 97 ASN A O 1
ATOM 700 N N . GLN A 1 98 ? 14.355 3.380 -18.886 1.00 90.38 98 GLN A N 1
ATOM 701 C CA . GLN A 1 98 ? 13.040 3.190 -18.294 1.00 90.38 98 GLN A CA 1
ATOM 702 C C . GLN A 1 98 ? 13.080 3.375 -16.772 1.00 90.38 98 GLN A C 1
ATOM 704 O O . GLN A 1 98 ? 13.819 2.697 -16.058 1.00 90.38 98 GLN A O 1
ATOM 709 N N . LYS A 1 99 ? 12.207 4.252 -16.268 1.00 93.88 99 LYS A N 1
ATOM 710 C CA . LYS A 1 99 ? 11.861 4.300 -14.843 1.00 93.88 99 LYS A CA 1
ATOM 711 C C . LYS A 1 99 ? 10.955 3.124 -14.504 1.00 93.88 99 LYS A C 1
ATOM 713 O O . LYS A 1 99 ? 10.041 2.817 -15.269 1.00 93.88 99 LYS A O 1
ATOM 718 N N . VAL A 1 100 ? 11.180 2.505 -13.356 1.00 98.00 100 VAL A N 1
ATOM 719 C CA . VAL A 1 100 ? 10.385 1.373 -12.890 1.00 98.00 100 VAL A CA 1
ATOM 720 C C . VAL A 1 100 ? 9.372 1.878 -11.864 1.00 98.00 100 VAL A C 1
ATOM 722 O O . VAL A 1 100 ? 9.752 2.593 -10.947 1.00 98.00 100 VAL A O 1
ATOM 725 N N . SER A 1 101 ? 8.094 1.533 -11.973 1.00 96.94 101 SER A N 1
ATOM 726 C CA . SER A 1 101 ? 7.064 1.945 -11.022 1.00 96.94 101 SER A CA 1
ATOM 727 C C . SER A 1 101 ? 6.140 0.807 -10.606 1.00 96.94 101 SER A C 1
ATOM 729 O O . SER A 1 101 ? 5.955 -0.174 -11.330 1.00 96.94 101 SER A O 1
ATOM 731 N N . ALA A 1 102 ? 5.561 0.965 -9.419 1.00 96.38 102 ALA A N 1
ATOM 732 C CA . ALA A 1 102 ? 4.523 0.113 -8.861 1.00 96.38 102 ALA A CA 1
ATOM 733 C C . ALA A 1 102 ? 3.412 0.996 -8.283 1.00 96.38 102 ALA A C 1
ATOM 735 O O . ALA A 1 102 ? 3.681 1.917 -7.506 1.00 96.38 102 ALA A O 1
ATOM 736 N N . THR A 1 103 ? 2.170 0.718 -8.667 1.00 95.62 103 THR A N 1
ATOM 737 C CA . THR A 1 103 ? 0.980 1.401 -8.153 1.00 95.62 103 THR A CA 1
ATOM 738 C C . THR A 1 103 ? 0.297 0.508 -7.128 1.00 95.62 103 THR A C 1
ATOM 740 O O . THR A 1 103 ? 0.128 -0.686 -7.368 1.00 95.62 103 THR A O 1
ATOM 743 N N . PHE A 1 104 ? -0.093 1.077 -5.992 1.00 97.88 104 PHE A N 1
ATOM 744 C CA . PHE A 1 104 ? -0.728 0.376 -4.880 1.00 97.88 104 PHE A CA 1
ATOM 745 C C . PHE A 1 104 ? -2.247 0.579 -4.873 1.00 97.88 104 PHE A C 1
ATOM 747 O O . PHE A 1 104 ? -2.764 1.547 -5.428 1.00 97.88 104 PHE A O 1
ATOM 754 N N . SER A 1 105 ? -2.976 -0.320 -4.209 1.00 95.31 105 SER A N 1
ATOM 755 C CA . SER A 1 105 ? -4.438 -0.238 -4.052 1.00 95.31 105 SER A CA 1
ATOM 756 C C . SER A 1 105 ? -4.908 0.886 -3.128 1.00 95.31 105 SER A C 1
ATOM 758 O O . SER A 1 105 ? -6.095 1.205 -3.098 1.00 95.31 105 SER A O 1
ATOM 760 N N . LYS A 1 106 ? -3.995 1.458 -2.340 1.00 92.38 106 LYS A N 1
ATOM 761 C CA . LYS A 1 106 ? -4.254 2.509 -1.357 1.00 92.38 106 LYS A CA 1
ATOM 762 C C . LYS A 1 106 ? -2.991 3.325 -1.102 1.00 92.38 106 LYS A C 1
ATOM 764 O O . LYS A 1 106 ? -1.896 2.924 -1.493 1.00 92.38 106 LYS A O 1
ATOM 769 N N . SER A 1 107 ? -3.155 4.454 -0.419 1.00 94.94 107 SER A N 1
ATOM 770 C CA . SER A 1 107 ? -2.040 5.303 -0.006 1.00 94.94 107 SER A CA 1
ATOM 771 C C . SER A 1 107 ? -1.095 4.566 0.946 1.00 94.94 107 SER A C 1
ATOM 773 O O . SER A 1 107 ? -1.513 4.062 1.990 1.00 94.94 107 SER A O 1
ATOM 775 N N . MET A 1 108 ? 0.183 4.546 0.578 1.00 97.88 108 MET A N 1
ATOM 776 C CA . MET A 1 108 ? 1.288 4.022 1.371 1.00 97.88 108 MET A CA 1
ATOM 777 C C . MET A 1 108 ? 1.878 5.102 2.283 1.00 97.88 108 MET A C 1
ATOM 779 O O . MET A 1 108 ? 1.747 6.292 1.993 1.00 97.88 108 MET A O 1
ATOM 783 N N . ASP A 1 109 ? 2.550 4.690 3.357 1.00 97.56 109 ASP A N 1
ATOM 784 C CA . ASP A 1 109 ? 3.410 5.561 4.158 1.00 97.56 109 ASP A CA 1
ATOM 785 C C . ASP A 1 109 ? 4.699 5.858 3.371 1.00 97.56 109 ASP A C 1
ATOM 787 O O . ASP A 1 109 ? 5.528 4.952 3.203 1.00 97.56 109 ASP A O 1
ATOM 791 N N . PRO A 1 110 ? 4.910 7.109 2.910 1.00 97.06 110 PRO A N 1
ATOM 792 C CA . PRO A 1 110 ? 6.068 7.463 2.095 1.00 97.06 110 PRO A CA 1
ATOM 793 C C . PRO A 1 110 ? 7.409 7.202 2.789 1.00 97.06 110 PRO A C 1
ATOM 795 O O . PRO A 1 110 ? 8.392 6.932 2.105 1.00 97.06 110 PRO A O 1
ATOM 798 N N . SER A 1 111 ? 7.467 7.240 4.126 1.00 97.50 111 SER A N 1
ATOM 799 C CA . SER A 1 111 ? 8.700 6.983 4.883 1.00 97.50 111 SER A CA 1
ATOM 800 C C . SER A 1 111 ? 9.167 5.526 4.787 1.00 97.50 111 SER A C 1
ATOM 802 O O . SER A 1 111 ? 10.350 5.232 4.956 1.00 97.50 111 SER A O 1
ATOM 804 N N . THR A 1 112 ? 8.249 4.614 4.458 1.00 98.12 112 THR A N 1
ATOM 805 C CA . THR A 1 112 ? 8.533 3.183 4.280 1.00 98.12 112 THR A CA 1
ATOM 806 C C . THR A 1 112 ? 8.822 2.809 2.827 1.00 98.12 112 THR A C 1
ATOM 808 O O . THR A 1 112 ? 9.185 1.667 2.545 1.00 98.12 112 THR A O 1
ATOM 811 N N . ILE A 1 113 ? 8.701 3.756 1.892 1.00 98.38 113 ILE A N 1
ATOM 812 C CA . ILE A 1 113 ? 8.971 3.562 0.466 1.00 98.38 113 ILE A CA 1
ATOM 813 C C . ILE A 1 113 ? 10.361 4.116 0.146 1.00 98.38 113 ILE A C 1
ATOM 815 O O . ILE A 1 113 ? 10.564 5.319 0.018 1.00 98.38 113 ILE A O 1
ATOM 819 N N . SER A 1 114 ? 11.342 3.224 0.022 1.00 98.12 114 SER A N 1
ATOM 820 C CA . SER A 1 114 ? 12.751 3.577 -0.177 1.00 98.12 114 SER A CA 1
ATOM 821 C C . SER A 1 114 ? 13.467 2.527 -1.027 1.00 98.12 114 SER A C 1
ATOM 823 O O . SER A 1 114 ? 12.878 1.522 -1.416 1.00 98.12 114 SER A O 1
ATOM 825 N N . THR A 1 115 ? 14.762 2.710 -1.287 1.00 97.56 115 THR A N 1
ATOM 826 C CA . THR A 1 115 ? 15.596 1.708 -1.977 1.00 97.56 115 THR A CA 1
ATOM 827 C C . THR A 1 115 ? 15.746 0.396 -1.199 1.00 97.56 115 THR A C 1
ATOM 829 O O . THR A 1 115 ? 16.097 -0.618 -1.792 1.00 97.56 115 THR A O 1
ATOM 832 N N . ALA A 1 116 ? 15.440 0.376 0.104 1.00 97.88 116 ALA A N 1
ATOM 833 C CA . ALA A 1 116 ? 15.404 -0.852 0.899 1.00 97.88 116 ALA A CA 1
ATOM 834 C C . ALA A 1 116 ? 14.102 -1.656 0.711 1.00 97.88 116 ALA A C 1
ATOM 836 O O . ALA A 1 116 ? 14.061 -2.851 1.005 1.00 97.88 116 ALA A O 1
ATOM 837 N N . THR A 1 117 ? 13.026 -1.012 0.244 1.00 98.44 117 THR A N 1
ATOM 838 C CA . THR A 1 117 ? 11.702 -1.635 0.079 1.00 98.44 117 THR A CA 1
ATOM 839 C C . THR A 1 117 ? 11.236 -1.705 -1.368 1.00 98.44 117 THR A C 1
ATOM 841 O O . THR A 1 117 ? 10.363 -2.512 -1.659 1.00 98.44 117 THR A O 1
ATOM 844 N N . PHE A 1 118 ? 11.848 -0.944 -2.277 1.00 98.69 118 PHE A N 1
ATOM 845 C CA . PHE A 1 118 ? 11.719 -1.067 -3.726 1.00 98.69 118 PHE A CA 1
ATOM 846 C C . PHE A 1 118 ? 13.101 -1.344 -4.325 1.00 98.69 118 PHE A C 1
ATOM 848 O O . PHE A 1 118 ? 13.888 -0.436 -4.590 1.00 98.69 118 PHE A O 1
ATOM 855 N N . ILE A 1 119 ? 13.373 -2.628 -4.540 1.00 98.69 119 ILE A N 1
ATOM 856 C CA . ILE A 1 119 ? 14.667 -3.149 -4.977 1.00 98.69 119 ILE A CA 1
ATOM 857 C C . ILE A 1 119 ? 14.596 -3.507 -6.462 1.00 98.69 119 ILE A C 1
ATOM 859 O O . ILE A 1 119 ? 13.616 -4.100 -6.916 1.00 98.69 119 ILE A O 1
ATOM 863 N N . VAL A 1 120 ? 15.650 -3.188 -7.213 1.00 98.69 120 VAL A N 1
ATOM 864 C CA . VAL A 1 120 ? 15.830 -3.603 -8.610 1.00 98.69 120 VAL A CA 1
ATOM 865 C C . VAL A 1 120 ? 17.183 -4.295 -8.740 1.00 98.69 120 VAL A C 1
ATOM 867 O O . VAL A 1 120 ? 18.199 -3.731 -8.346 1.00 98.69 120 VAL A O 1
ATOM 870 N N . LYS A 1 121 ? 17.202 -5.506 -9.301 1.00 98.62 121 LYS A N 1
ATOM 871 C CA . LYS A 1 121 ? 18.400 -6.338 -9.472 1.00 98.62 121 LYS A CA 1
ATOM 872 C C . LYS A 1 121 ? 18.600 -6.781 -10.913 1.00 98.62 121 LYS A C 1
ATOM 874 O O . LYS A 1 121 ? 17.631 -7.107 -11.592 1.00 98.62 121 LYS A O 1
ATOM 879 N N . ALA A 1 122 ? 19.857 -6.886 -11.335 1.00 97.81 122 ALA A N 1
ATOM 880 C CA . ALA A 1 122 ? 20.270 -7.669 -12.499 1.00 97.81 122 ALA A CA 1
ATOM 881 C C . ALA A 1 122 ? 20.962 -8.948 -12.007 1.00 97.81 122 ALA A C 1
ATOM 883 O O . ALA A 1 122 ? 22.088 -8.911 -11.505 1.00 97.81 122 ALA A O 1
ATOM 884 N N . GLY A 1 123 ? 20.267 -10.086 -12.086 1.00 95.56 123 GLY A N 1
ATOM 885 C CA . GLY A 1 123 ? 20.709 -11.312 -11.417 1.00 95.56 123 GLY A CA 1
ATOM 886 C C . GLY A 1 123 ? 20.814 -11.104 -9.901 1.00 95.56 123 GLY A C 1
ATOM 887 O O . GLY A 1 123 ? 19.811 -10.851 -9.238 1.00 95.56 123 GLY A O 1
ATOM 888 N N . ILE A 1 124 ? 22.030 -11.185 -9.355 1.00 94.44 124 ILE A N 1
ATOM 889 C CA . ILE A 1 124 ? 22.299 -10.973 -7.920 1.00 94.44 124 ILE A CA 1
ATOM 890 C C . ILE A 1 124 ? 22.723 -9.538 -7.573 1.00 94.44 124 ILE A C 1
ATOM 892 O O . ILE A 1 124 ? 22.844 -9.217 -6.394 1.00 94.44 124 ILE A O 1
ATOM 896 N N . ILE A 1 125 ? 22.975 -8.697 -8.579 1.00 97.56 125 ILE A N 1
ATOM 897 C CA . ILE A 1 125 ? 23.558 -7.364 -8.404 1.00 97.56 125 ILE A CA 1
ATOM 898 C C . ILE A 1 125 ? 22.440 -6.341 -8.220 1.00 97.56 125 ILE A C 1
ATOM 900 O O . ILE A 1 125 ? 21.565 -6.231 -9.080 1.00 97.56 125 ILE A O 1
ATOM 904 N N . ASP A 1 126 ? 22.496 -5.575 -7.131 1.00 97.25 126 ASP A N 1
ATOM 905 C CA . ASP A 1 126 ? 21.605 -4.437 -6.901 1.00 97.25 126 ASP A CA 1
ATOM 906 C C . ASP A 1 126 ? 21.906 -3.288 -7.868 1.00 97.25 126 ASP A C 1
ATOM 908 O O . ASP A 1 126 ? 23.057 -2.897 -8.076 1.00 97.25 126 ASP A O 1
ATOM 912 N N . ILE A 1 127 ? 20.850 -2.724 -8.446 1.00 98.12 127 ILE A N 1
ATOM 913 C CA . ILE A 1 127 ? 20.923 -1.544 -9.300 1.00 98.12 127 ILE A CA 1
ATOM 914 C C . ILE A 1 127 ? 20.758 -0.307 -8.431 1.00 98.12 127 ILE A C 1
ATOM 916 O O . ILE A 1 127 ? 19.789 -0.179 -7.684 1.00 98.12 127 ILE A O 1
ATOM 920 N N . SER A 1 128 ? 21.699 0.626 -8.545 1.00 96.69 128 SER A N 1
ATOM 921 C CA . SER A 1 128 ? 21.617 1.904 -7.849 1.00 96.69 128 SER A CA 1
ATOM 922 C C . SER A 1 128 ? 20.585 2.823 -8.504 1.00 96.69 128 SER A C 1
ATOM 924 O O . SER A 1 128 ? 20.427 2.873 -9.727 1.00 96.69 128 SER A O 1
ATOM 926 N N . GLY A 1 129 ? 19.866 3.576 -7.678 1.00 96.19 129 GLY A N 1
ATOM 927 C CA . GLY A 1 129 ? 18.834 4.494 -8.135 1.00 96.19 129 GLY A CA 1
ATOM 928 C C . GLY A 1 129 ? 18.162 5.230 -6.990 1.00 96.19 129 GLY A C 1
ATOM 929 O O . GLY A 1 129 ? 18.533 5.085 -5.825 1.00 96.19 129 GLY A O 1
ATOM 930 N N . PHE A 1 130 ? 17.165 6.027 -7.349 1.00 95.94 130 PHE A N 1
ATOM 931 C CA . PHE A 1 130 ? 16.384 6.842 -6.428 1.00 95.94 130 PHE A CA 1
ATOM 932 C C . PHE A 1 130 ? 14.939 6.369 -6.426 1.00 95.94 130 PHE A C 1
ATOM 934 O O . PHE A 1 130 ? 14.358 6.153 -7.488 1.00 95.94 130 PHE A O 1
ATOM 941 N N . VAL A 1 131 ? 14.351 6.250 -5.239 1.00 98.25 131 VAL A N 1
ATOM 942 C CA . VAL A 1 131 ? 12.932 5.928 -5.079 1.00 98.25 131 VAL A CA 1
ATOM 943 C C . VAL A 1 131 ? 12.181 7.194 -4.702 1.00 98.25 131 VAL A C 1
ATOM 945 O O . VAL A 1 131 ? 12.562 7.893 -3.766 1.00 98.25 131 VAL A O 1
ATOM 948 N N . SER A 1 132 ? 11.112 7.484 -5.434 1.00 96.62 132 SER A N 1
ATOM 949 C CA . SER A 1 132 ? 10.140 8.518 -5.096 1.00 96.62 132 SER A CA 1
ATOM 950 C C . SER A 1 132 ? 8.747 7.914 -4.966 1.00 96.62 132 SER A C 1
ATOM 952 O O . SER A 1 132 ? 8.455 6.852 -5.519 1.00 96.62 132 SER A O 1
ATOM 954 N N . TYR A 1 133 ? 7.876 8.592 -4.227 1.00 97.12 133 TYR A N 1
ATOM 955 C CA . TYR A 1 133 ? 6.497 8.172 -4.024 1.00 97.12 133 TYR A CA 1
ATOM 956 C C . TYR A 1 133 ? 5.558 9.367 -4.180 1.00 97.12 133 TYR A C 1
ATOM 958 O O . TYR A 1 133 ? 5.798 10.427 -3.602 1.00 97.12 133 TYR A O 1
ATOM 966 N N . SER A 1 134 ? 4.504 9.213 -4.983 1.00 93.62 134 SER A N 1
ATOM 967 C CA . SER A 1 134 ? 3.496 10.253 -5.205 1.00 93.62 134 SER A CA 1
ATOM 968 C C . SER A 1 134 ? 2.120 9.637 -5.445 1.00 93.62 134 SER A C 1
ATOM 970 O O . SER A 1 134 ? 1.976 8.691 -6.223 1.00 93.62 134 SER A O 1
ATOM 972 N N . GLY A 1 135 ? 1.103 10.167 -4.759 1.00 94.25 135 GLY A N 1
ATOM 973 C CA . GLY A 1 135 ? -0.251 9.616 -4.768 1.00 94.25 135 GLY A CA 1
ATOM 974 C C . GLY A 1 135 ? -0.273 8.188 -4.222 1.00 94.25 135 GLY A C 1
ATOM 975 O O . GLY A 1 135 ? -0.136 7.979 -3.018 1.00 94.25 135 GLY A O 1
ATOM 976 N N . VAL A 1 136 ? -0.427 7.221 -5.126 1.00 93.81 136 VAL A N 1
ATOM 977 C CA . VAL A 1 136 ? -0.419 5.773 -4.849 1.00 93.81 136 VAL A CA 1
ATOM 978 C C . VAL A 1 136 ? 0.677 5.026 -5.614 1.00 93.81 136 VAL A C 1
ATOM 980 O O . VAL A 1 136 ? 0.627 3.806 -5.731 1.00 93.81 136 VAL A O 1
ATOM 983 N N . THR A 1 137 ? 1.665 5.736 -6.166 1.00 96.56 137 THR A N 1
ATOM 984 C CA . THR A 1 137 ? 2.679 5.153 -7.053 1.00 96.56 137 THR A CA 1
ATOM 985 C C . THR A 1 137 ? 4.085 5.388 -6.513 1.00 96.56 137 THR A C 1
ATOM 987 O O . THR A 1 137 ? 4.511 6.531 -6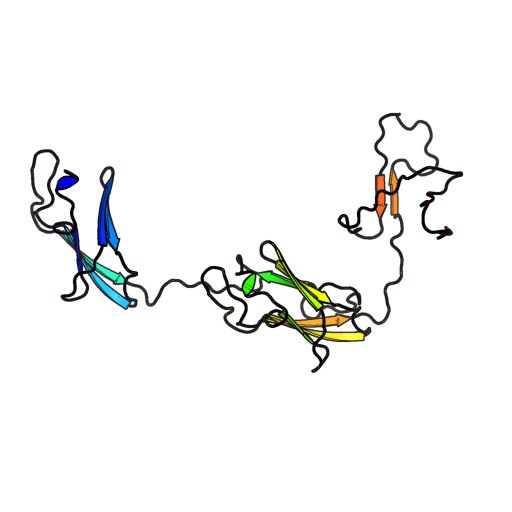.342 1.00 96.56 137 THR A O 1
ATOM 990 N N . ALA A 1 138 ? 4.830 4.300 -6.305 1.00 96.94 138 ALA A N 1
ATOM 991 C CA . ALA A 1 138 ? 6.273 4.338 -6.088 1.00 96.94 138 ALA A CA 1
ATOM 992 C C . ALA A 1 138 ? 7.003 4.254 -7.432 1.00 96.94 138 ALA A C 1
ATOM 994 O O . ALA A 1 138 ? 6.612 3.477 -8.301 1.00 96.94 138 ALA A O 1
ATOM 995 N N . THR A 1 139 ? 8.072 5.030 -7.600 1.00 97.88 139 THR A N 1
ATOM 996 C CA . THR A 1 139 ? 8.900 5.054 -8.810 1.00 97.88 139 THR A CA 1
ATOM 997 C C . THR A 1 139 ? 10.372 4.937 -8.443 1.00 97.88 139 THR A C 1
ATOM 999 O O . THR A 1 139 ? 10.920 5.803 -7.769 1.00 97.88 139 THR A O 1
ATOM 1002 N N . PHE A 1 140 ? 11.024 3.890 -8.932 1.00 98.56 140 PHE A N 1
ATOM 1003 C CA . PHE A 1 140 ? 12.467 3.727 -8.945 1.00 98.56 140 PHE A CA 1
ATOM 1004 C C . PHE A 1 140 ? 13.044 4.316 -10.242 1.00 98.56 140 PHE A C 1
ATOM 1006 O O . PHE A 1 140 ? 12.708 3.896 -11.353 1.00 98.56 140 PHE A O 1
ATOM 1013 N N . THR A 1 141 ? 13.932 5.296 -10.106 1.00 97.06 141 THR A N 1
ATOM 1014 C CA . THR A 1 141 ? 14.701 5.887 -11.206 1.00 97.06 141 THR A CA 1
ATOM 1015 C C . THR A 1 141 ? 16.137 5.371 -11.127 1.00 97.06 141 THR A C 1
ATOM 1017 O O . THR A 1 141 ? 16.843 5.754 -10.190 1.00 97.06 141 THR A O 1
ATOM 1020 N N . PRO A 1 142 ? 16.586 4.521 -12.071 1.00 96.56 142 PRO A N 1
ATOM 1021 C CA . PRO A 1 142 ? 17.977 4.080 -12.127 1.00 96.56 142 PRO A CA 1
ATOM 1022 C C . PRO A 1 142 ? 18.941 5.274 -12.166 1.00 96.56 142 PRO A C 1
ATOM 1024 O O . PRO A 1 142 ? 18.687 6.251 -12.870 1.00 96.56 142 PRO A O 1
ATOM 1027 N N . ALA A 1 143 ? 20.040 5.210 -11.411 1.00 94.62 143 ALA A N 1
ATOM 1028 C CA . ALA A 1 143 ? 21.042 6.283 -11.380 1.00 94.62 143 ALA A CA 1
ATOM 1029 C C . ALA A 1 143 ? 21.823 6.382 -12.701 1.00 94.62 143 ALA A C 1
ATOM 1031 O O . ALA A 1 143 ? 22.294 7.452 -13.082 1.00 94.62 143 ALA A O 1
ATOM 1032 N N . VAL A 1 144 ? 21.939 5.254 -13.400 1.00 91.69 144 VAL A N 1
ATOM 1033 C CA . VAL A 1 144 ? 22.519 5.121 -14.735 1.00 91.69 144 VAL A CA 1
ATOM 1034 C C . VAL A 1 144 ? 21.565 4.322 -15.614 1.00 91.69 144 VAL A C 1
ATOM 1036 O O . VAL A 1 144 ? 20.739 3.562 -15.103 1.00 91.69 144 VAL A O 1
ATOM 1039 N N . ASN A 1 145 ? 21.684 4.471 -16.935 1.00 92.00 145 ASN A N 1
ATOM 1040 C CA . ASN A 1 145 ? 20.927 3.635 -17.864 1.00 92.00 145 ASN A CA 1
ATOM 1041 C C . ASN A 1 145 ? 21.177 2.150 -17.572 1.00 92.00 145 ASN A C 1
ATOM 1043 O O . ASN A 1 145 ? 22.304 1.731 -17.309 1.00 92.00 145 ASN A O 1
ATOM 1047 N N . LEU A 1 146 ? 20.107 1.370 -17.662 1.00 94.12 146 LEU A N 1
ATOM 1048 C CA . LEU A 1 146 ? 20.138 -0.076 -17.548 1.00 94.12 146 LEU A CA 1
ATOM 1049 C C . LEU A 1 146 ? 20.987 -0.689 -18.678 1.00 94.12 146 LEU A C 1
ATOM 1051 O O . LEU A 1 146 ? 21.131 -0.135 -19.768 1.00 94.12 146 LEU A O 1
ATOM 1055 N N . THR A 1 147 ? 21.541 -1.865 -18.434 1.00 94.31 147 THR A N 1
ATOM 1056 C CA . THR A 1 147 ? 22.272 -2.656 -19.422 1.00 94.31 147 THR A CA 1
ATOM 1057 C C . THR A 1 147 ? 21.302 -3.199 -20.469 1.00 94.31 147 THR A C 1
ATOM 1059 O O . THR A 1 147 ? 20.192 -3.615 -20.138 1.00 94.31 147 THR A O 1
ATOM 1062 N N . ALA A 1 148 ? 21.701 -3.193 -21.741 1.00 92.25 148 ALA A N 1
ATOM 1063 C CA . ALA A 1 148 ? 20.924 -3.762 -22.844 1.00 92.25 148 ALA A CA 1
ATOM 1064 C C . ALA A 1 148 ? 20.796 -5.293 -22.729 1.00 92.25 148 ALA A C 1
ATOM 1066 O O . ALA A 1 148 ? 21.639 -5.945 -22.111 1.00 92.25 148 ALA A O 1
ATOM 1067 N N . SER A 1 149 ? 19.748 -5.864 -23.331 1.00 93.44 149 SER A N 1
ATOM 1068 C CA . SER A 1 149 ? 19.479 -7.315 -23.355 1.00 93.44 149 SER A CA 1
ATOM 1069 C C . SER A 1 149 ? 19.595 -7.996 -21.983 1.00 93.44 149 SER A C 1
ATOM 1071 O O . SER A 1 149 ? 20.086 -9.118 -21.877 1.00 93.44 149 SER A O 1
ATOM 1073 N N . THR A 1 150 ? 19.190 -7.303 -20.918 1.00 96.12 150 THR A N 1
ATOM 1074 C CA . THR A 1 150 ? 19.382 -7.744 -19.534 1.00 96.12 150 THR A CA 1
ATOM 1075 C C . THR A 1 150 ? 18.036 -7.923 -18.848 1.00 96.12 150 THR A C 1
ATOM 1077 O O . THR A 1 150 ? 17.141 -7.083 -18.970 1.00 96.12 150 THR A O 1
ATOM 1080 N N . ILE A 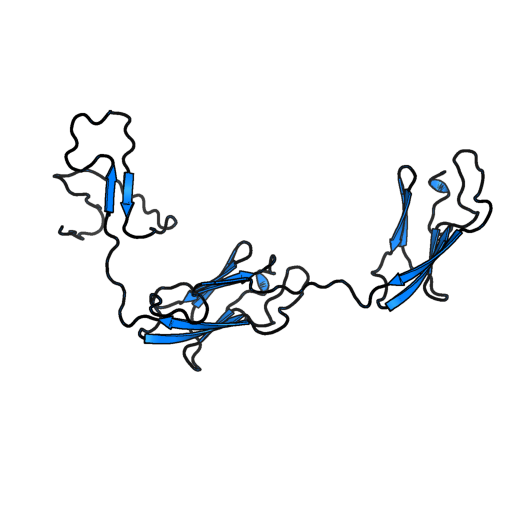1 151 ? 17.900 -9.033 -18.119 1.00 98.19 151 ILE A N 1
ATOM 1081 C CA . ILE A 1 151 ? 16.738 -9.308 -17.275 1.00 98.19 151 ILE A CA 1
ATOM 1082 C C . ILE A 1 151 ? 16.920 -8.578 -15.947 1.00 98.19 151 ILE A C 1
ATOM 1084 O O . ILE A 1 151 ? 17.906 -8.788 -15.235 1.00 98.19 151 ILE A O 1
ATOM 1088 N N . TYR A 1 152 ? 15.929 -7.767 -15.604 1.00 98.62 152 TYR A N 1
ATOM 1089 C CA . TYR A 1 152 ? 15.817 -7.096 -14.322 1.00 98.62 152 TYR A CA 1
ATOM 1090 C C . TYR A 1 152 ? 14.715 -7.735 -13.492 1.00 98.62 152 TYR A C 1
ATOM 1092 O O . TYR A 1 152 ? 13.619 -7.989 -13.989 1.00 98.62 152 TYR A O 1
ATOM 1100 N N . THR A 1 153 ? 15.013 -7.980 -12.220 1.00 98.75 153 THR A N 1
ATOM 1101 C CA . THR A 1 153 ? 14.046 -8.416 -11.211 1.00 98.75 153 THR A CA 1
ATOM 1102 C C . THR A 1 153 ? 13.775 -7.266 -10.264 1.00 98.75 153 THR A C 1
ATOM 1104 O O . THR A 1 153 ? 14.697 -6.705 -9.676 1.00 98.75 153 THR A O 1
ATOM 1107 N N . CYS A 1 154 ? 12.509 -6.922 -10.107 1.00 98.69 154 CYS A N 1
ATOM 1108 C CA . CYS A 1 154 ? 12.052 -5.879 -9.211 1.00 98.69 154 CYS A CA 1
ATOM 1109 C C . CYS A 1 154 ? 11.300 -6.504 -8.043 1.00 98.69 154 CYS A C 1
ATOM 1111 O O . CYS A 1 154 ? 10.613 -7.516 -8.193 1.00 98.69 154 CYS A O 1
ATOM 1113 N N . THR A 1 155 ? 11.444 -5.921 -6.860 1.00 98.81 155 THR A N 1
ATOM 1114 C CA . THR A 1 155 ? 10.796 -6.406 -5.644 1.00 98.81 155 THR A CA 1
ATOM 1115 C C . THR A 1 155 ? 10.290 -5.234 -4.820 1.00 98.81 155 THR A C 1
ATOM 1117 O O . THR A 1 155 ? 11.081 -4.375 -4.435 1.00 98.81 155 THR A O 1
ATOM 1120 N N . ILE A 1 156 ? 8.990 -5.234 -4.512 1.00 98.75 156 ILE A N 1
ATOM 1121 C CA . ILE A 1 156 ? 8.452 -4.479 -3.379 1.00 98.75 156 ILE A CA 1
ATOM 1122 C C . ILE A 1 156 ? 8.417 -5.411 -2.172 1.00 98.75 156 ILE A C 1
ATOM 1124 O O . ILE A 1 156 ? 7.769 -6.458 -2.221 1.00 98.75 156 ILE A O 1
ATOM 1128 N N . THR A 1 157 ? 9.130 -5.067 -1.104 1.00 98.69 157 THR A N 1
ATOM 1129 C CA . THR A 1 157 ? 9.207 -5.915 0.091 1.00 98.69 157 THR A CA 1
ATOM 1130 C C . THR A 1 157 ? 8.014 -5.696 1.021 1.00 98.69 157 THR A C 1
ATOM 1132 O O . THR A 1 157 ? 7.338 -4.668 0.964 1.00 98.69 157 THR A O 1
ATOM 1135 N N . THR A 1 158 ? 7.793 -6.623 1.952 1.00 97.94 158 THR A N 1
ATOM 1136 C CA . THR A 1 158 ? 6.850 -6.438 3.069 1.00 97.94 158 THR A CA 1
ATOM 1137 C C . THR A 1 158 ? 7.245 -5.304 4.025 1.00 97.94 158 THR A C 1
ATOM 1139 O O . THR A 1 158 ? 6.472 -4.950 4.907 1.00 97.94 158 THR A O 1
ATOM 1142 N N . GLY A 1 159 ? 8.420 -4.686 3.857 1.00 97.88 159 GLY A N 1
ATOM 1143 C CA . GLY A 1 159 ? 8.792 -3.475 4.586 1.00 97.88 159 GLY A CA 1
ATOM 1144 C C . GLY A 1 159 ? 8.009 -2.229 4.154 1.00 97.88 159 GLY A C 1
ATOM 1145 O O . GLY A 1 159 ? 7.934 -1.281 4.932 1.00 97.88 159 GLY A O 1
ATOM 1146 N N . ALA A 1 160 ? 7.416 -2.226 2.953 1.00 97.94 160 ALA A N 1
ATOM 1147 C CA . ALA A 1 160 ? 6.527 -1.158 2.501 1.00 97.94 160 ALA A CA 1
ATOM 1148 C C . ALA A 1 160 ? 5.164 -1.268 3.203 1.00 97.94 160 ALA A C 1
ATOM 1150 O O . ALA A 1 160 ? 4.517 -2.320 3.157 1.00 97.94 160 ALA A O 1
ATOM 1151 N N . LYS A 1 161 ? 4.723 -0.183 3.849 1.00 96.62 161 LYS A N 1
ATOM 1152 C CA . LYS A 1 161 ? 3.514 -0.163 4.682 1.00 96.62 161 LYS A CA 1
ATOM 1153 C C . LYS A 1 161 ? 2.536 0.922 4.263 1.00 96.62 161 LYS A C 1
ATOM 1155 O O . LYS A 1 161 ? 2.926 1.927 3.675 1.00 96.62 161 LYS A O 1
ATOM 1160 N N . ASP A 1 162 ? 1.262 0.718 4.575 1.00 96.38 162 ASP A N 1
ATOM 1161 C CA . ASP A 1 162 ? 0.253 1.769 4.487 1.00 96.38 162 ASP A CA 1
ATOM 1162 C C . ASP A 1 162 ? 0.328 2.755 5.662 1.00 96.38 162 ASP A C 1
ATOM 1164 O O . ASP A 1 162 ? 1.054 2.540 6.633 1.00 96.38 162 ASP A O 1
ATOM 1168 N N . LEU A 1 163 ? -0.440 3.845 5.575 1.00 91.88 163 LEU A N 1
ATOM 1169 C CA . LEU A 1 163 ? -0.501 4.888 6.612 1.00 91.88 163 LEU A CA 1
ATOM 1170 C C . LEU A 1 163 ? -0.985 4.378 7.980 1.00 91.88 163 LEU A C 1
ATOM 1172 O O . LEU A 1 163 ? -0.827 5.065 8.984 1.00 91.88 163 LEU A O 1
ATOM 1176 N N . THR A 1 164 ? -1.585 3.188 8.027 1.00 89.38 164 THR A N 1
ATOM 1177 C CA . THR A 1 164 ? -2.029 2.528 9.261 1.00 89.38 164 THR A CA 1
ATOM 1178 C C . THR A 1 164 ? -1.041 1.465 9.751 1.00 89.38 164 THR A C 1
ATOM 1180 O O . THR A 1 164 ? -1.312 0.777 10.731 1.00 89.38 164 THR A O 1
ATOM 1183 N N . GLY A 1 165 ? 0.120 1.341 9.099 1.00 90.19 165 GLY A N 1
ATOM 1184 C CA . GLY A 1 165 ? 1.190 0.417 9.463 1.00 90.19 165 GLY A CA 1
ATOM 1185 C C . GLY A 1 165 ? 1.057 -0.989 8.871 1.00 90.19 165 GLY A C 1
ATOM 1186 O O . GLY A 1 165 ? 1.882 -1.852 9.190 1.00 90.19 165 GLY A O 1
ATOM 1187 N N . ASN A 1 166 ? 0.079 -1.244 7.996 1.00 91.62 166 ASN A N 1
ATOM 1188 C CA . ASN A 1 166 ? -0.107 -2.570 7.405 1.00 91.62 166 ASN A CA 1
ATOM 1189 C C . ASN A 1 166 ? 0.891 -2.805 6.285 1.00 91.62 166 ASN A C 1
ATOM 1191 O O . ASN A 1 166 ? 1.028 -1.990 5.378 1.00 91.62 166 ASN A O 1
ATOM 1195 N N . SER A 1 167 ? 1.547 -3.955 6.324 1.00 95.31 167 SER A N 1
ATOM 1196 C CA . SER A 1 167 ? 2.509 -4.383 5.307 1.00 95.31 167 SER A CA 1
ATOM 1197 C C . SER A 1 167 ? 1.816 -5.071 4.132 1.00 95.31 167 SER A C 1
ATOM 1199 O O . SER A 1 167 ? 0.692 -5.557 4.278 1.00 95.31 167 SER A O 1
ATOM 1201 N N . LEU A 1 168 ? 2.498 -5.186 2.987 1.00 95.19 168 LEU A N 1
ATOM 1202 C CA . LEU A 1 168 ? 2.095 -6.163 1.969 1.00 95.19 168 LEU A CA 1
ATOM 1203 C C . LEU A 1 168 ? 2.051 -7.571 2.593 1.00 95.19 168 LEU A C 1
ATOM 1205 O O . LEU A 1 168 ? 2.859 -7.893 3.464 1.00 95.19 168 LEU A O 1
ATOM 1209 N N . VAL A 1 169 ? 1.146 -8.427 2.109 1.00 94.19 169 VAL A N 1
ATOM 1210 C CA . VAL A 1 169 ? 1.018 -9.822 2.587 1.00 94.19 169 VAL A CA 1
ATOM 1211 C C . VAL A 1 169 ? 2.290 -10.633 2.321 1.00 94.19 169 VAL A C 1
ATOM 1213 O O . VAL A 1 169 ? 2.693 -11.458 3.136 1.00 94.19 169 VAL A O 1
ATOM 1216 N N . ALA A 1 170 ? 2.925 -10.392 1.177 1.00 95.69 170 ALA A N 1
ATOM 1217 C CA . ALA A 1 170 ? 4.181 -11.001 0.766 1.00 95.69 170 ALA A CA 1
ATOM 1218 C C . ALA A 1 170 ? 4.957 -10.021 -0.120 1.00 95.69 170 ALA A C 1
ATOM 1220 O O . ALA A 1 170 ? 4.397 -9.035 -0.607 1.00 95.69 170 ALA A O 1
ATOM 1221 N N . ASN A 1 171 ? 6.238 -10.309 -0.356 1.00 98.31 171 ASN A N 1
ATOM 1222 C CA . ASN A 1 171 ? 7.020 -9.558 -1.332 1.00 98.31 171 ASN A CA 1
ATOM 1223 C C . ASN A 1 171 ? 6.357 -9.660 -2.711 1.00 98.31 171 ASN A C 1
ATOM 1225 O O . ASN A 1 171 ? 6.060 -10.757 -3.185 1.00 98.31 171 ASN A O 1
ATOM 1229 N N . TYR A 1 172 ? 6.167 -8.519 -3.365 1.00 98.38 172 TYR A N 1
ATOM 1230 C CA . TYR A 1 172 ? 5.677 -8.471 -4.734 1.00 98.38 172 TYR A CA 1
ATOM 1231 C C . TYR A 1 172 ? 6.866 -8.445 -5.691 1.00 98.38 172 TYR A C 1
ATOM 1233 O O . TYR A 1 172 ? 7.675 -7.517 -5.644 1.00 98.38 172 TYR A O 1
ATOM 1241 N N . VAL A 1 173 ? 6.976 -9.456 -6.551 1.00 98.62 173 VAL A N 1
ATOM 1242 C CA . VAL A 1 173 ? 8.119 -9.646 -7.452 1.00 98.62 173 VAL A CA 1
ATOM 1243 C C . VAL A 1 173 ? 7.645 -9.653 -8.899 1.00 98.62 173 VAL A C 1
ATOM 1245 O O . VAL A 1 173 ? 6.681 -10.335 -9.238 1.00 98.62 173 VAL A O 1
ATOM 1248 N N . TRP A 1 174 ? 8.343 -8.918 -9.759 1.00 98.56 174 TRP A N 1
ATOM 1249 C CA . TRP A 1 174 ? 8.130 -8.952 -11.204 1.00 98.56 174 TRP A CA 1
ATOM 1250 C C . TRP A 1 174 ? 9.453 -8.795 -11.939 1.00 98.56 174 TRP A C 1
ATOM 1252 O O . TRP A 1 174 ? 10.450 -8.352 -11.368 1.00 98.56 174 TRP A O 1
ATOM 1262 N N . THR A 1 175 ? 9.465 -9.169 -13.212 1.00 98.38 175 THR A N 1
ATOM 1263 C CA . THR A 1 175 ? 10.661 -9.074 -14.052 1.00 98.38 175 THR A CA 1
ATOM 1264 C C . THR A 1 175 ? 10.369 -8.353 -15.357 1.00 98.38 175 THR A C 1
ATOM 1266 O O . THR A 1 175 ? 9.221 -8.285 -15.792 1.00 98.38 175 THR A O 1
ATOM 1269 N N . PHE A 1 176 ? 11.404 -7.810 -15.989 1.00 98.31 176 PHE A N 1
ATOM 1270 C CA . PHE A 1 176 ? 11.346 -7.302 -17.358 1.00 98.31 176 PHE A CA 1
ATOM 1271 C C . PHE A 1 176 ? 12.713 -7.436 -18.035 1.00 98.31 176 PHE A C 1
ATOM 1273 O O . PHE A 1 176 ? 13.734 -7.572 -17.365 1.00 98.31 176 PHE A O 1
ATOM 1280 N N . THR A 1 177 ? 12.737 -7.382 -19.365 1.00 97.44 177 THR A N 1
ATOM 1281 C CA . THR A 1 177 ? 13.957 -7.495 -20.174 1.00 97.44 177 THR A CA 1
ATOM 1282 C C . THR A 1 177 ? 14.160 -6.237 -21.008 1.00 97.44 177 THR A C 1
ATOM 1284 O O . THR A 1 177 ? 13.276 -5.833 -21.773 1.00 97.44 177 THR A O 1
ATOM 1287 N N . THR A 1 178 ? 15.331 -5.615 -20.882 1.00 94.94 178 THR A N 1
ATOM 1288 C CA . THR A 1 178 ? 15.710 -4.465 -21.713 1.00 94.94 178 THR A CA 1
ATOM 1289 C C . THR A 1 178 ? 15.980 -4.876 -23.161 1.00 94.94 178 THR A C 1
ATOM 1291 O O . THR A 1 178 ? 16.345 -6.013 -23.453 1.00 94.94 178 THR A O 1
ATOM 1294 N N . GLY A 1 179 ? 15.777 -3.947 -24.096 1.00 88.62 179 GLY A N 1
ATOM 1295 C CA . GLY A 1 179 ? 16.071 -4.164 -25.515 1.00 88.62 179 GLY A CA 1
ATOM 1296 C C . GLY A 1 179 ? 17.570 -4.230 -25.835 1.00 88.62 179 GLY A C 1
ATOM 1297 O O . GLY A 1 179 ? 18.410 -3.841 -25.026 1.00 88.62 179 GLY A O 1
ATOM 1298 N N . ALA A 1 180 ? 17.895 -4.698 -27.045 1.00 73.69 180 ALA A N 1
ATOM 1299 C CA . ALA A 1 180 ? 19.269 -4.919 -27.516 1.00 73.69 180 ALA A CA 1
ATOM 1300 C C . ALA A 1 180 ? 20.037 -3.646 -27.917 1.00 73.69 180 ALA A C 1
ATOM 1302 O O . ALA A 1 180 ? 21.245 -3.699 -28.132 1.00 73.69 180 ALA A O 1
ATOM 1303 N N . ALA A 1 181 ? 19.361 -2.502 -28.016 1.00 60.56 181 ALA A N 1
ATOM 1304 C CA . ALA A 1 181 ? 19.972 -1.241 -28.407 1.00 60.56 181 ALA A CA 1
ATOM 1305 C C . ALA A 1 181 ? 19.411 -0.088 -27.576 1.00 60.56 181 ALA A C 1
ATOM 1307 O O . ALA A 1 181 ? 18.237 -0.081 -27.197 1.00 60.56 181 ALA A O 1
ATOM 1308 N N . VAL A 1 182 ? 20.246 0.930 -27.356 1.00 53.28 182 VAL A N 1
ATOM 1309 C CA . VAL A 1 182 ? 19.766 2.268 -27.013 1.00 53.28 182 VAL A CA 1
ATOM 1310 C C . VAL A 1 182 ? 18.762 2.653 -28.104 1.00 53.28 182 VAL A C 1
ATOM 1312 O O . VAL A 1 182 ? 19.148 2.743 -29.270 1.00 53.28 182 VAL A O 1
ATOM 1315 N N . ILE A 1 183 ? 17.483 2.867 -27.783 1.00 50.94 183 ILE A N 1
ATOM 1316 C CA . ILE A 1 183 ? 16.584 3.527 -28.738 1.00 50.94 183 ILE A CA 1
ATOM 1317 C C . ILE A 1 183 ? 17.027 4.994 -28.803 1.00 50.94 183 ILE A C 1
ATOM 1319 O O . ILE A 1 183 ? 16.514 5.854 -28.097 1.00 50.94 183 ILE A O 1
ATOM 1323 N N . ILE A 1 184 ? 18.044 5.252 -29.629 1.00 50.97 184 ILE A N 1
ATOM 1324 C CA . ILE A 1 184 ? 18.551 6.582 -29.986 1.00 50.97 184 ILE A CA 1
ATOM 1325 C C . ILE A 1 184 ? 17.741 7.224 -31.109 1.00 50.97 184 ILE A C 1
ATOM 1327 O O . ILE A 1 184 ? 18.156 8.268 -31.597 1.00 50.97 184 ILE A O 1
ATOM 1331 N N . THR A 1 185 ? 16.612 6.653 -31.551 1.00 51.78 185 THR A N 1
ATOM 1332 C CA . THR A 1 185 ? 15.763 7.377 -32.504 1.00 51.78 185 THR A CA 1
ATOM 1333 C C . THR A 1 185 ? 15.259 8.638 -31.806 1.00 51.78 185 THR A C 1
ATOM 1335 O O . THR A 1 185 ? 14.536 8.521 -30.809 1.00 51.78 185 THR A O 1
ATOM 1338 N N . PRO A 1 186 ? 15.653 9.842 -32.256 1.00 59.06 186 PRO A N 1
ATOM 1339 C CA . PRO A 1 186 ? 15.160 11.075 -31.666 1.00 59.06 186 PRO A CA 1
ATOM 1340 C C . PRO A 1 186 ? 13.641 11.166 -31.869 1.00 59.06 186 PRO A C 1
ATOM 1342 O O . PRO A 1 186 ? 13.105 10.544 -32.795 1.00 59.06 186 PRO A O 1
ATOM 1345 N N . PRO A 1 187 ? 12.914 11.917 -31.028 1.00 61.78 187 PRO A N 1
ATOM 1346 C CA . PRO A 1 187 ? 11.533 12.244 -31.337 1.00 61.78 187 PRO A CA 1
ATOM 1347 C C . PRO A 1 187 ? 11.486 13.023 -32.658 1.00 61.78 187 PRO A C 1
ATOM 1349 O O . PRO A 1 187 ? 12.102 14.075 -32.796 1.00 61.78 187 PRO A O 1
ATOM 1352 N N . THR A 1 188 ? 10.754 12.505 -33.637 1.00 73.38 188 THR A N 1
ATOM 1353 C CA . THR A 1 188 ? 10.385 13.237 -34.855 1.00 73.38 188 THR A CA 1
ATOM 1354 C C . THR A 1 188 ? 9.056 13.970 -34.669 1.00 73.38 188 THR A C 1
ATOM 1356 O O . THR A 1 188 ? 8.229 13.561 -33.846 1.00 73.38 188 THR A O 1
ATOM 1359 N N . VAL A 1 189 ? 8.843 15.041 -35.436 1.00 79.88 189 VAL A N 1
ATOM 1360 C CA . VAL A 1 189 ? 7.533 15.692 -35.588 1.00 79.88 189 VAL A CA 1
ATOM 1361 C C . VAL A 1 189 ? 6.724 14.892 -36.609 1.00 79.88 189 VAL A C 1
ATOM 1363 O O . VAL A 1 189 ? 7.188 14.674 -37.724 1.00 79.88 189 VAL A O 1
ATOM 1366 N N . ILE A 1 190 ? 5.533 14.436 -36.223 1.00 79.06 190 ILE A N 1
ATOM 1367 C CA . ILE A 1 190 ? 4.588 13.727 -37.098 1.00 79.06 190 ILE A CA 1
ATOM 1368 C C . ILE A 1 190 ? 3.792 14.731 -37.936 1.00 79.06 190 ILE A C 1
ATOM 1370 O O . ILE A 1 190 ? 3.576 14.519 -39.126 1.00 79.06 190 ILE A O 1
ATOM 1374 N N . SER A 1 191 ? 3.334 15.817 -37.311 1.00 81.12 191 SER A N 1
ATOM 1375 C CA . SER A 1 191 ? 2.473 16.811 -37.954 1.00 81.12 191 SER A CA 1
ATOM 1376 C C . SER A 1 191 ? 2.576 18.171 -37.279 1.00 81.12 191 SER A C 1
ATOM 1378 O O . SER A 1 191 ? 2.825 18.261 -36.076 1.00 81.12 191 SER A O 1
ATOM 1380 N N . THR A 1 192 ? 2.330 19.226 -38.049 1.00 85.25 192 THR A N 1
ATOM 1381 C CA . THR A 1 192 ? 2.190 20.600 -37.558 1.00 85.25 192 THR A CA 1
ATOM 1382 C C . THR A 1 192 ? 0.843 21.171 -37.982 1.00 85.25 192 THR A C 1
ATOM 1384 O O . THR A 1 192 ? 0.317 20.819 -39.037 1.00 85.25 192 THR A O 1
ATOM 1387 N N . ASP A 1 193 ? 0.295 22.072 -37.175 1.00 80.62 193 ASP A N 1
ATOM 1388 C CA . ASP A 1 193 ? -0.843 22.913 -37.543 1.00 80.62 193 ASP A CA 1
ATOM 1389 C C . ASP A 1 193 ? -0.506 24.364 -37.163 1.00 80.62 193 ASP A C 1
ATOM 1391 O O . ASP A 1 193 ? -0.331 24.630 -35.972 1.00 80.62 193 ASP A O 1
ATOM 1395 N N . PRO A 1 194 ? -0.378 25.301 -38.118 1.00 84.81 194 PRO A N 1
ATOM 1396 C CA . PRO A 1 194 ? -0.562 25.122 -39.560 1.00 84.81 194 PRO A CA 1
ATOM 1397 C C . PRO A 1 194 ? 0.434 24.150 -40.201 1.00 84.81 194 PRO A C 1
ATOM 1399 O O . PRO A 1 194 ? 1.543 23.929 -39.705 1.00 84.81 194 PRO A O 1
ATOM 1402 N N . LEU A 1 195 ? 0.032 23.580 -41.335 1.00 84.69 195 LEU A N 1
ATOM 1403 C CA . LEU A 1 195 ? 0.933 22.792 -42.170 1.00 84.69 195 LEU A CA 1
ATOM 1404 C C . LEU A 1 195 ? 2.079 23.671 -42.685 1.00 84.69 195 LEU A C 1
ATOM 1406 O O . LEU A 1 195 ? 1.918 24.879 -42.885 1.00 84.69 195 LEU A O 1
ATOM 1410 N N . ASN A 1 196 ? 3.235 23.053 -42.924 1.00 81.12 196 ASN A N 1
ATOM 1411 C CA . ASN A 1 196 ? 4.359 23.731 -43.558 1.00 81.12 196 ASN A CA 1
ATOM 1412 C C . ASN A 1 196 ? 3.912 24.383 -44.881 1.00 81.12 196 ASN A C 1
ATOM 1414 O O . ASN A 1 196 ? 3.237 23.740 -45.684 1.00 81.12 196 ASN A O 1
ATOM 1418 N N . LEU A 1 197 ? 4.297 25.644 -45.097 1.00 83.75 197 LEU A N 1
ATOM 1419 C CA . LEU A 1 197 ? 3.925 26.466 -46.261 1.00 83.75 197 LEU A CA 1
ATOM 1420 C C . LEU A 1 197 ? 2.427 26.813 -46.392 1.00 83.75 197 LEU A C 1
ATOM 1422 O O . LEU A 1 197 ? 1.987 27.231 -47.465 1.00 83.75 197 LEU A O 1
ATOM 1426 N N . ALA A 1 198 ? 1.632 26.693 -45.324 1.00 84.94 198 ALA A N 1
ATOM 1427 C CA . ALA A 1 198 ? 0.249 27.163 -45.343 1.00 84.94 198 ALA A CA 1
ATOM 1428 C C . ALA A 1 198 ? 0.170 28.680 -45.618 1.00 84.94 198 ALA A C 1
ATOM 1430 O O . ALA A 1 198 ? 0.823 29.485 -44.953 1.00 84.94 198 ALA A O 1
ATOM 1431 N N . THR A 1 199 ? -0.670 29.075 -46.578 1.00 88.19 199 THR A N 1
ATOM 1432 C CA . THR A 1 199 ? -1.007 30.480 -46.866 1.00 88.19 199 THR A CA 1
ATOM 1433 C C . THR A 1 199 ? -2.407 30.804 -46.338 1.00 88.19 199 THR A C 1
ATOM 1435 O O . THR A 1 199 ? -3.216 29.906 -46.113 1.00 88.19 199 THR A O 1
ATOM 1438 N N . GLY A 1 200 ? -2.696 32.085 -46.078 1.00 85.56 200 GLY A N 1
ATOM 1439 C CA . GLY A 1 200 ? -4.011 32.508 -45.572 1.00 85.56 200 GLY A CA 1
ATOM 1440 C C . GLY A 1 200 ? -4.327 32.057 -44.138 1.00 85.56 200 GLY A C 1
ATOM 1441 O O . GLY A 1 200 ? -5.495 31.966 -43.768 1.00 85.56 200 GLY A O 1
ATOM 1442 N N . VAL A 1 201 ? -3.306 31.760 -43.325 1.00 86.31 201 VAL A N 1
ATOM 1443 C CA . VAL A 1 201 ? -3.483 31.360 -41.922 1.00 86.31 201 VAL A CA 1
ATOM 1444 C C . VAL A 1 201 ? -4.078 32.528 -41.112 1.00 86.31 201 VAL A C 1
ATOM 1446 O O . VAL A 1 201 ? -3.493 33.613 -41.112 1.00 86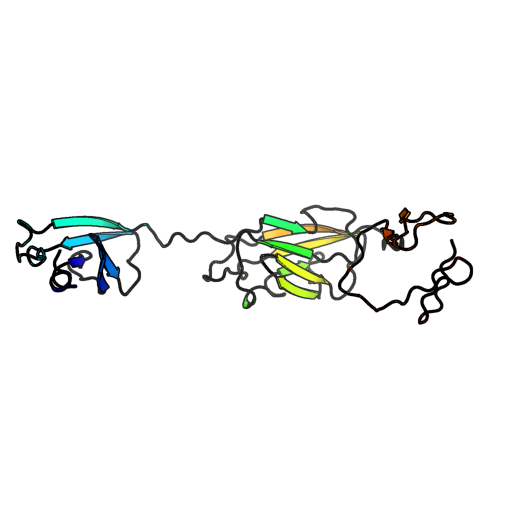.31 201 VAL A O 1
ATOM 1449 N N . PRO A 1 202 ? -5.206 32.335 -40.397 1.00 86.31 202 PRO A N 1
ATOM 1450 C CA . PRO A 1 202 ? -5.794 33.373 -39.552 1.00 86.31 202 PRO A CA 1
ATOM 1451 C C . PRO A 1 202 ? -4.820 33.887 -38.484 1.00 86.31 202 PRO A C 1
ATOM 1453 O O . PRO A 1 202 ? -4.128 33.099 -37.841 1.00 86.31 202 PRO A O 1
ATOM 1456 N N . LEU A 1 203 ? -4.818 35.200 -38.229 1.00 84.50 203 LEU A N 1
ATOM 1457 C CA . LEU A 1 203 ? -3.883 35.848 -37.290 1.00 84.50 203 LEU A CA 1
ATOM 1458 C C . LEU A 1 203 ? -4.001 35.353 -35.837 1.00 84.50 203 LEU A C 1
ATOM 1460 O O . LEU A 1 203 ? -3.082 35.530 -35.047 1.00 84.50 203 LEU A O 1
ATOM 1464 N N . ASN A 1 204 ? -5.122 34.731 -35.475 1.00 86.38 204 ASN A N 1
ATOM 1465 C CA . ASN A 1 204 ? -5.376 34.163 -34.150 1.00 86.38 204 ASN A CA 1
ATOM 1466 C C . ASN A 1 204 ? -5.181 32.635 -34.088 1.00 86.38 204 ASN A C 1
ATOM 1468 O O . ASN A 1 204 ? -5.578 32.003 -33.106 1.00 86.38 204 ASN A O 1
ATOM 1472 N N . LYS A 1 205 ? -4.620 32.014 -35.132 1.00 81.94 205 LYS A N 1
ATOM 1473 C CA . LYS A 1 205 ? -4.435 30.562 -35.190 1.00 81.94 205 LYS A CA 1
ATOM 1474 C C . LYS A 1 205 ? -3.409 30.110 -34.145 1.00 81.94 205 LYS A C 1
ATOM 1476 O O . LYS A 1 205 ? -2.293 30.617 -34.081 1.00 81.94 205 LYS A O 1
ATOM 1481 N N . LYS A 1 206 ? -3.780 29.108 -33.343 1.00 76.50 206 LYS A N 1
ATOM 1482 C CA . LYS A 1 206 ? -2.843 28.417 -32.449 1.00 76.50 206 LYS A CA 1
ATOM 1483 C C . LYS A 1 206 ? -1.910 27.535 -33.271 1.00 76.50 206 LYS A C 1
ATOM 1485 O O . LYS A 1 206 ? -2.384 26.757 -34.095 1.00 76.50 206 LYS A O 1
ATOM 1490 N N . VAL A 1 207 ? -0.613 27.649 -33.008 1.00 83.38 207 VAL A N 1
ATOM 1491 C CA . VAL A 1 207 ? 0.419 26.820 -33.633 1.00 83.38 207 VAL A CA 1
ATOM 1492 C C . VAL A 1 207 ? 0.668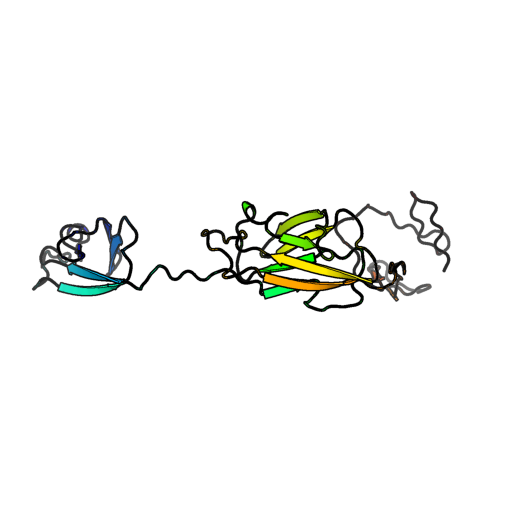 25.598 -32.753 1.00 83.38 207 VAL A C 1
ATOM 1494 O O . VAL A 1 207 ? 0.915 25.740 -31.556 1.00 83.38 207 VAL A O 1
ATOM 1497 N N . THR A 1 208 ? 0.580 24.400 -33.326 1.00 72.50 208 THR A N 1
ATOM 1498 C CA . THR A 1 208 ? 0.775 23.129 -32.614 1.00 72.50 208 THR A CA 1
ATOM 1499 C C . THR A 1 208 ? 1.657 22.169 -33.412 1.00 72.50 208 THR A C 1
ATOM 1501 O O . THR A 1 208 ? 1.707 22.230 -34.641 1.00 72.50 208 THR A O 1
ATOM 1504 N N . ALA A 1 209 ? 2.355 21.278 -32.706 1.00 76.88 209 ALA A N 1
ATOM 1505 C CA . ALA A 1 209 ? 3.139 20.192 -33.286 1.00 76.88 209 ALA A CA 1
ATOM 1506 C C . ALA A 1 209 ? 2.847 18.884 -32.540 1.00 76.88 209 ALA A C 1
ATOM 1508 O O . ALA A 1 209 ? 2.727 18.869 -31.314 1.00 76.88 209 ALA A O 1
ATOM 1509 N N . THR A 1 210 ? 2.746 17.786 -33.283 1.00 75.62 210 THR A N 1
ATOM 1510 C CA . THR A 1 210 ? 2.558 16.433 -32.750 1.00 75.62 210 THR A CA 1
ATOM 1511 C C . THR A 1 210 ? 3.853 15.656 -32.921 1.00 75.62 210 THR A C 1
ATOM 1513 O O . THR A 1 210 ? 4.403 15.612 -34.018 1.00 75.62 210 THR A O 1
ATOM 1516 N N . PHE A 1 211 ? 4.344 15.029 -31.855 1.00 79.88 211 PHE A N 1
ATOM 1517 C CA . PHE A 1 211 ? 5.600 14.276 -31.861 1.00 79.88 211 PHE A CA 1
ATOM 1518 C C . PHE A 1 211 ? 5.351 12.766 -31.912 1.00 79.88 211 PHE A C 1
ATOM 1520 O O . PHE A 1 211 ? 4.318 12.278 -31.463 1.00 79.88 211 PHE A O 1
ATOM 1527 N N . SER A 1 212 ? 6.340 12.020 -32.407 1.00 75.44 212 SER A N 1
ATOM 1528 C CA . SER A 1 212 ? 6.365 10.544 -32.476 1.00 75.44 212 SER A CA 1
ATOM 1529 C C . SER A 1 212 ? 6.297 9.832 -31.123 1.00 75.44 212 SER A C 1
ATOM 1531 O O . SER A 1 212 ? 6.223 8.607 -31.082 1.00 75.44 212 SER A O 1
ATOM 1533 N N . ARG A 1 213 ? 6.355 10.578 -30.015 1.00 66.44 213 ARG A N 1
ATOM 1534 C CA . ARG A 1 213 ? 6.279 10.080 -28.639 1.00 66.44 213 ARG A CA 1
ATOM 1535 C C . ARG A 1 213 ? 5.966 11.220 -27.672 1.00 66.44 213 ARG A C 1
ATOM 1537 O O . ARG A 1 213 ? 6.144 12.389 -28.010 1.00 66.44 213 ARG A O 1
ATOM 1544 N N . ALA A 1 214 ? 5.541 10.866 -26.462 1.00 58.06 214 ALA A N 1
ATOM 1545 C CA . ALA A 1 214 ? 5.346 11.828 -25.384 1.00 58.06 214 ALA A CA 1
ATOM 1546 C C . ALA A 1 214 ? 6.667 12.537 -25.032 1.00 58.06 214 ALA A C 1
ATOM 1548 O O . ALA A 1 214 ? 7.700 11.889 -24.857 1.00 58.06 214 ALA A O 1
ATOM 1549 N N . MET A 1 215 ? 6.610 13.864 -24.930 1.00 59.34 215 MET A N 1
ATOM 1550 C CA . MET A 1 215 ? 7.716 14.713 -24.487 1.00 59.34 215 MET A CA 1
ATOM 1551 C C . MET A 1 215 ? 7.529 15.030 -23.000 1.00 59.34 215 MET A C 1
ATOM 1553 O O . MET A 1 215 ? 6.404 15.271 -22.568 1.00 59.34 215 MET A O 1
ATOM 1557 N N . ASP A 1 216 ? 8.610 15.014 -22.220 1.00 54.97 216 ASP A N 1
ATOM 1558 C CA . ASP A 1 216 ? 8.567 15.324 -20.785 1.00 54.97 216 ASP A CA 1
ATOM 1559 C C . ASP A 1 216 ? 8.268 16.824 -20.564 1.00 54.97 216 ASP A C 1
ATOM 1561 O O . ASP A 1 216 ? 9.086 17.663 -20.953 1.00 54.97 216 ASP A O 1
ATOM 1565 N N . PRO A 1 217 ? 7.127 17.190 -19.945 1.00 49.88 217 PRO A N 1
ATOM 1566 C CA . PRO A 1 217 ? 6.738 18.585 -19.746 1.00 49.88 217 PRO A CA 1
ATOM 1567 C C . PRO A 1 217 ? 7.475 19.267 -18.582 1.00 49.88 217 PRO A C 1
ATOM 1569 O O . PRO A 1 217 ? 7.380 20.483 -18.430 1.00 49.88 217 PRO A O 1
ATOM 1572 N N . SER A 1 218 ? 8.187 18.509 -17.741 1.00 46.53 218 SER A N 1
ATOM 1573 C CA . SER A 1 218 ? 8.848 19.035 -16.539 1.00 46.53 218 SER A CA 1
ATOM 1574 C C . SER A 1 218 ? 10.209 19.673 -16.822 1.00 46.53 218 SER A C 1
ATOM 1576 O O . SER A 1 218 ? 10.692 20.471 -16.020 1.00 46.53 218 SER A O 1
ATOM 1578 N N . ASN A 1 219 ? 10.795 19.399 -17.991 1.00 47.06 219 ASN A N 1
ATOM 1579 C CA . ASN A 1 219 ? 12.040 20.013 -18.441 1.00 47.06 219 ASN A CA 1
ATOM 1580 C C . ASN A 1 219 ? 11.755 21.175 -19.403 1.00 47.06 219 ASN A C 1
ATOM 1582 O O . ASN A 1 219 ? 12.228 21.205 -20.540 1.00 47.06 219 ASN A O 1
ATOM 1586 N N . ASN A 1 220 ? 10.912 22.115 -18.969 1.00 42.31 220 ASN A N 1
ATOM 1587 C CA . ASN A 1 220 ? 10.538 23.268 -19.778 1.00 42.31 220 ASN A CA 1
ATOM 1588 C C . ASN A 1 220 ? 11.646 24.328 -19.715 1.00 42.31 220 ASN A C 1
ATOM 1590 O O . ASN A 1 220 ? 11.525 25.362 -19.057 1.00 42.31 220 ASN A O 1
ATOM 1594 N N . HIS A 1 221 ? 12.769 24.069 -20.385 1.00 44.72 221 HIS A N 1
ATOM 1595 C CA . HIS A 1 221 ? 13.663 25.157 -20.747 1.00 44.72 221 HIS A CA 1
ATOM 1596 C C . HIS A 1 221 ? 12.907 26.034 -21.742 1.00 44.72 221 HIS A C 1
ATOM 1598 O O . HIS A 1 221 ? 12.608 25.583 -22.845 1.00 44.72 221 HIS A O 1
ATOM 1604 N N . HIS A 1 222 ? 12.573 27.261 -21.331 1.00 39.94 222 HIS A N 1
ATOM 1605 C CA . HIS A 1 222 ? 12.029 28.305 -22.198 1.00 39.94 222 HIS A CA 1
ATOM 1606 C C . HIS A 1 222 ? 12.867 28.372 -23.484 1.00 39.94 222 HIS A C 1
ATOM 1608 O O . HIS A 1 222 ? 13.982 28.893 -23.492 1.00 39.94 222 HIS A O 1
ATOM 1614 N N . CYS A 1 223 ? 12.350 27.781 -24.558 1.00 42.19 223 CYS A N 1
ATOM 1615 C CA . CYS A 1 223 ? 12.915 27.888 -25.887 1.00 42.19 223 CYS A CA 1
ATOM 1616 C C . CYS A 1 223 ? 12.074 28.927 -26.614 1.00 42.19 223 CYS A C 1
ATOM 1618 O O . CYS A 1 223 ? 10.938 28.640 -26.987 1.00 42.19 223 CYS A O 1
ATOM 1620 N N . ASP A 1 224 ? 12.613 30.126 -26.808 1.00 38.91 224 ASP A N 1
ATOM 1621 C CA . ASP A 1 224 ? 12.008 31.046 -27.757 1.00 38.91 224 ASP A CA 1
ATOM 1622 C C . ASP A 1 224 ? 12.187 30.460 -29.160 1.00 38.91 224 ASP A C 1
ATOM 1624 O O . ASP A 1 224 ? 13.301 30.322 -29.675 1.00 38.91 224 ASP A O 1
ATOM 1628 N N . VAL A 1 225 ? 11.075 30.045 -29.751 1.00 43.34 225 VAL A N 1
ATOM 1629 C CA . VAL A 1 225 ? 11.026 29.483 -31.093 1.00 43.34 225 VAL A CA 1
ATOM 1630 C C . VAL A 1 225 ? 10.893 30.647 -32.072 1.00 43.34 225 VAL A C 1
ATOM 1632 O O . VAL A 1 225 ? 9.822 31.236 -32.185 1.00 43.34 225 VAL A O 1
ATOM 1635 N N . TYR A 1 226 ? 11.969 30.985 -32.783 1.00 43.44 226 TYR A N 1
ATOM 1636 C CA . TYR A 1 226 ? 11.918 31.956 -33.879 1.00 43.44 226 TYR A CA 1
ATOM 1637 C C . TYR A 1 226 ? 12.091 31.244 -35.223 1.00 43.44 226 TYR A C 1
ATOM 1639 O O . TYR A 1 226 ? 12.889 30.313 -35.346 1.00 43.44 226 TYR A O 1
ATOM 1647 N N . LEU A 1 227 ? 11.327 31.688 -36.222 1.00 38.19 227 LEU A N 1
ATOM 1648 C CA . LEU A 1 227 ? 11.437 31.238 -37.606 1.00 38.19 227 LEU A CA 1
ATOM 1649 C C . LEU A 1 227 ? 12.586 31.997 -38.275 1.00 38.19 227 LEU A C 1
ATOM 1651 O O . LEU A 1 227 ? 12.452 33.188 -38.546 1.00 38.19 227 LEU A O 1
ATOM 1655 N N . ASP A 1 228 ? 13.692 31.313 -38.560 1.00 38.75 228 ASP A N 1
ATOM 1656 C CA . ASP A 1 228 ? 14.714 31.820 -39.477 1.00 38.75 228 ASP A CA 1
ATOM 1657 C C . ASP A 1 228 ? 14.818 30.870 -40.668 1.00 38.75 228 ASP A C 1
ATOM 1659 O O . ASP A 1 228 ? 15.138 29.690 -40.518 1.00 38.75 228 ASP A O 1
ATOM 1663 N N . SER A 1 229 ? 14.497 31.384 -41.857 1.00 38.78 229 SER A N 1
ATOM 1664 C CA . SER A 1 229 ? 14.747 30.709 -43.134 1.00 38.78 229 SER A CA 1
ATOM 1665 C C . SER A 1 229 ? 14.212 29.266 -43.222 1.00 38.78 229 SER A C 1
ATOM 1667 O O . SER A 1 229 ? 14.816 28.410 -43.864 1.00 38.78 229 SER A O 1
ATOM 1669 N N . GLY A 1 230 ? 13.074 28.988 -42.572 1.00 44.41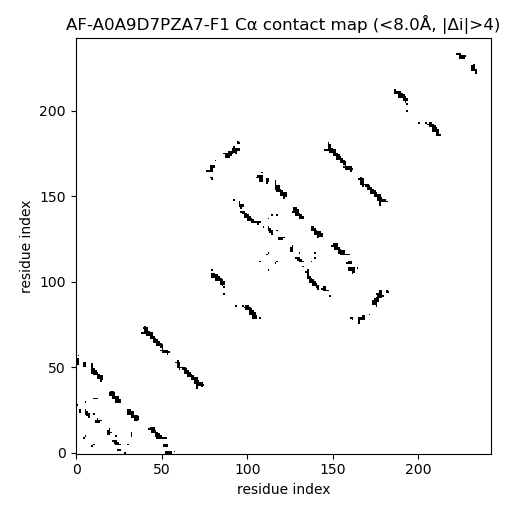 230 GLY A N 1
ATOM 1670 C CA . GLY A 1 230 ? 12.423 27.671 -42.572 1.00 44.41 230 GLY A CA 1
ATOM 1671 C C . GLY A 1 230 ? 12.946 26.671 -41.533 1.00 44.41 230 GLY A C 1
ATOM 1672 O O . GLY A 1 230 ? 12.519 25.520 -41.550 1.00 44.41 230 GLY A O 1
ATOM 1673 N N . TYR A 1 231 ? 13.820 27.090 -40.612 1.00 38.69 231 TYR A N 1
ATOM 1674 C CA . TYR A 1 231 ? 14.362 26.241 -39.551 1.00 38.69 231 TYR A CA 1
ATOM 1675 C C . TYR A 1 231 ? 13.973 26.758 -38.162 1.00 38.69 231 TYR A C 1
ATOM 1677 O O . TYR A 1 231 ? 14.000 27.958 -37.887 1.00 38.69 231 TYR A O 1
ATOM 1685 N N . PHE A 1 232 ? 13.659 25.830 -37.256 1.00 43.50 232 PHE A N 1
ATOM 1686 C CA . PHE A 1 232 ? 13.556 26.118 -35.828 1.00 43.50 232 PHE A CA 1
ATOM 1687 C C . PHE A 1 232 ? 14.957 26.065 -35.213 1.00 43.50 232 PHE A C 1
ATOM 1689 O O . PHE A 1 232 ? 15.549 24.992 -35.097 1.00 43.50 232 PHE A O 1
ATOM 1696 N N . VAL A 1 233 ? 15.511 27.219 -34.835 1.00 40.06 233 VAL A N 1
ATOM 1697 C CA . VAL A 1 233 ? 16.874 27.307 -34.289 1.00 40.06 233 VAL A CA 1
ATOM 1698 C C . VAL A 1 233 ? 16.828 27.509 -32.773 1.00 40.06 233 VAL A C 1
ATOM 1700 O O . VAL A 1 233 ? 16.342 28.527 -32.287 1.00 40.06 233 VAL A O 1
ATOM 1703 N N . CYS A 1 234 ? 17.386 26.562 -32.010 1.00 37.16 234 CYS A N 1
ATOM 1704 C CA . CYS A 1 234 ? 17.584 26.701 -30.564 1.00 37.16 234 CYS A CA 1
ATOM 1705 C C . CYS A 1 234 ? 18.917 27.415 -30.278 1.00 37.16 234 CYS A C 1
ATOM 1707 O O . CYS A 1 234 ? 19.994 26.910 -30.595 1.00 37.16 234 CYS A O 1
ATOM 1709 N N . ARG A 1 235 ? 18.869 28.603 -29.662 1.00 40.59 235 ARG A N 1
ATOM 1710 C CA . ARG A 1 235 ? 20.014 29.531 -29.571 1.00 40.59 235 ARG A CA 1
ATOM 1711 C C . ARG A 1 235 ? 21.155 29.140 -28.618 1.00 40.59 235 ARG A C 1
ATOM 1713 O O . ARG A 1 235 ? 22.064 29.949 -28.442 1.00 40.59 235 ARG A O 1
ATOM 1720 N N . ARG A 1 236 ? 21.167 27.949 -28.003 1.00 41.38 236 ARG A N 1
ATOM 1721 C CA . ARG A 1 236 ? 22.240 27.581 -27.049 1.00 41.38 236 ARG A CA 1
ATOM 1722 C C . ARG A 1 236 ? 23.030 26.312 -27.327 1.00 41.38 236 ARG A C 1
ATOM 1724 O O . ARG A 1 236 ? 24.069 26.136 -26.703 1.00 41.38 236 ARG A O 1
ATOM 1731 N N . TYR A 1 237 ? 22.640 25.505 -28.306 1.00 36.38 237 TYR A N 1
ATOM 1732 C CA . TYR A 1 237 ? 23.485 24.411 -28.771 1.00 36.38 237 TYR A CA 1
ATOM 1733 C C . TYR A 1 237 ? 23.459 24.369 -30.295 1.00 36.38 237 TYR A C 1
ATOM 1735 O O . TYR A 1 237 ? 22.392 24.270 -30.893 1.00 36.38 237 TYR A O 1
ATOM 1743 N N . ARG A 1 238 ? 24.639 24.455 -30.923 1.00 36.69 238 ARG A N 1
ATOM 1744 C CA . ARG A 1 238 ? 24.850 24.235 -32.364 1.00 36.69 238 ARG A CA 1
ATOM 1745 C C . ARG A 1 238 ? 24.580 22.765 -32.733 1.00 36.69 238 ARG A C 1
ATOM 1747 O O . ARG A 1 238 ? 25.472 22.076 -33.214 1.00 36.69 238 ARG A O 1
ATOM 1754 N N . TYR A 1 239 ? 23.369 22.274 -32.506 1.00 35.31 239 TYR A N 1
ATOM 1755 C CA . TYR A 1 239 ? 22.895 21.044 -33.123 1.00 35.31 239 TYR A CA 1
ATOM 1756 C C . TYR A 1 239 ? 22.045 21.442 -34.324 1.00 35.31 239 TYR A C 1
ATOM 1758 O O . TYR A 1 239 ? 20.881 21.811 -34.205 1.00 35.31 239 TYR A O 1
ATOM 1766 N N . LEU A 1 240 ? 22.691 21.431 -35.490 1.00 30.19 240 LEU A N 1
ATOM 1767 C CA . LEU A 1 240 ? 22.017 21.458 -36.781 1.00 30.19 240 LEU A CA 1
ATOM 1768 C C . LEU A 1 240 ? 21.293 20.120 -36.938 1.00 30.19 240 LEU A C 1
ATOM 1770 O O . LEU A 1 240 ? 21.925 19.101 -37.211 1.00 30.19 240 LEU A O 1
ATOM 1774 N N . PHE A 1 241 ? 19.977 20.112 -36.749 1.00 32.12 241 PHE A N 1
ATOM 1775 C CA . PHE A 1 241 ? 19.156 18.989 -37.182 1.00 32.12 241 PHE A CA 1
ATOM 1776 C C . PHE A 1 241 ? 19.022 19.086 -38.705 1.00 32.12 241 PHE A C 1
ATOM 1778 O O . PHE A 1 241 ? 18.443 20.041 -39.220 1.00 32.12 241 PHE A O 1
ATOM 1785 N N . ARG A 1 242 ? 19.624 18.139 -39.433 1.00 24.61 242 ARG A N 1
ATOM 1786 C CA . ARG A 1 242 ? 19.341 17.946 -40.860 1.00 24.61 242 ARG A CA 1
ATOM 1787 C C . ARG A 1 242 ? 18.010 17.205 -40.994 1.00 24.61 242 ARG A C 1
ATOM 1789 O O . ARG A 1 242 ? 17.793 16.242 -40.259 1.00 24.61 242 ARG A O 1
ATOM 1796 N N . CYS A 1 243 ? 17.156 17.691 -41.894 1.00 39.00 243 CYS A N 1
ATOM 1797 C CA . CYS A 1 243 ? 15.969 16.982 -42.371 1.00 39.00 243 CYS A CA 1
ATOM 1798 C C . CYS A 1 243 ? 16.341 15.635 -42.997 1.00 39.00 243 CYS A C 1
ATOM 1800 O O . CYS A 1 243 ? 17.432 15.560 -43.613 1.00 39.00 243 CYS A O 1
#

Sequence (243 aa):
MDASTLTTATFTLRHGTVAVDGFVSYTGTTATFSPSTVLLPSTLYTATITTGAKDLTGNALVNDYVWSFTTGAGAIITPPIVISTVPLNLATGVPINQKVSATFSKSMDPSTISTATFIVKAGIIDISGFVSYSGVTATFTPAVNLTASTIYTCTITTGAKDLTGNSLVANYVWTFTTGAAVIITPPTVISTDPLNLATGVPLNKKVTATFSRAMDPSNNHHCDVYLDSGYFVCRRYRYLFRC

Mean predicted aligned error: 15.42 Å